Protein AF-A0AAW7EFS8-F1 (afdb_monomer)

Nearest PDB structures (foldseek):
  5eoy-assembly1_A  TM=4.378E-01  e=2.234E+00  Pseudomonas aeruginosa PAO1
  5eoy-assembly1_B  TM=4.739E-01  e=4.352E+00  Pseudomonas aeruginosa PAO1
  7vwy-assembly1_G  TM=1.990E-01  e=5.893E+00  Escherichia coli K-12

pLDDT: mean 80.31, std 11.79, range [40.0, 93.62]

Foldseek 3Di:
DDDDDDDDDPDPVVVVVLVVVCVVVVHDSVVSVVVVCVVCVVVVVVVVVVVVVVVVVVVVVVVVVVVVVVVVVVVVVVLVVVLVVVQVQLQVWDKDKDPAFLDKDFADPLVCLVVVVVCPVVVVVVSVVVVDDPPDPQKAKEFAWDADPPPDVRITTGIIIITNDQDGDQKGFQSLLKYWDAPVRCVVQNDVRSCVVLVRDPPVQFSDWYFNDDDRRTTIITTMGGNVSDDPCRVVPPSYHYHDRSSSVVPPD

Secondary structure (DSSP, 8-state):
-PPP-----S-HHHHHHHHHHHHHTT--HHHHHHHHHHHHHHHHHHHHHHHHHHHHHHHHHHHHHHHHHHHHHHHHHHHHHHHHHHHHHHTT-EEEE-SS-SEEEEPPPGGGHHHH-TTHHHHHHHHHHHHSPTT--S-EEEEEEEE-TT--TTEEEEEEEEEEE-EETTEEEEEEEEEEEEHHHHHHH-HHHHHHHTT----TTEEEEEEEEEETTEEEEEEEEEGGG--HHHHS--SEEEE--HHHHTT--

Radius of gyration: 38.35 Å; Cα contacts (8 Å, |Δi|>4): 282; chains: 1; bounding box: 88×34×104 Å

Mean predicted aligned error: 15.26 Å

Solvent-accessible surface area (backbone atoms only — not comparable to full-atom values): 14662 Å² total; per-residue (Å²): 134,91,81,89,80,86,87,83,77,97,48,70,66,60,54,56,50,47,48,54,52,15,65,77,67,78,46,52,61,70,55,52,52,50,51,52,48,64,64,45,49,62,54,52,52,49,52,52,50,50,54,52,50,51,52,52,51,50,54,50,52,53,50,50,52,55,51,51,54,51,50,52,53,53,49,52,53,50,51,52,52,49,52,54,48,53,50,60,53,48,70,73,45,46,75,49,68,53,92,61,60,78,45,76,52,70,56,70,59,74,94,48,35,86,80,57,50,76,62,45,62,58,51,52,51,56,52,48,62,76,68,55,72,84,87,70,82,70,48,31,37,36,37,35,43,35,76,43,90,82,75,50,84,54,27,32,31,32,31,42,32,40,34,67,43,51,66,56,92,67,33,30,44,34,71,90,53,47,42,68,45,43,47,70,56,40,75,74,54,35,64,70,52,43,37,57,75,55,64,53,76,81,52,88,57,56,74,48,79,41,78,72,44,83,48,89,74,23,31,32,31,31,34,32,26,49,48,92,68,53,51,71,62,67,77,59,56,61,61,66,40,78,32,68,54,61,90,66,52,81,75,79,118

Structure (mmCIF, N/CA/C/O backbone):
data_AF-A0AAW7EFS8-F1
#
_entry.id   AF-A0AAW7EFS8-F1
#
loop_
_atom_site.group_PDB
_atom_site.id
_atom_site.type_symbol
_atom_site.label_atom_id
_atom_site.label_alt_id
_atom_site.label_comp_id
_atom_site.label_asym_id
_atom_site.label_entity_id
_atom_site.label_seq_id
_atom_site.pdbx_PDB_ins_code
_atom_site.Cartn_x
_atom_site.Cartn_y
_atom_site.Cartn_z
_atom_site.occupancy
_atom_site.B_iso_or_equiv
_atom_site.auth_seq_id
_atom_site.auth_comp_id
_atom_site.auth_asym_id
_atom_site.auth_atom_id
_atom_site.pdbx_PDB_model_num
ATOM 1 N N . MET A 1 1 ? -60.346 13.339 48.972 1.00 48.66 1 MET A N 1
ATOM 2 C CA . MET A 1 1 ? -60.732 11.933 49.223 1.00 48.66 1 MET A CA 1
ATOM 3 C C . MET A 1 1 ? -59.843 11.395 50.338 1.00 48.66 1 MET A C 1
ATOM 5 O O . MET A 1 1 ? -58.630 11.472 50.197 1.00 48.66 1 MET A O 1
ATOM 9 N N . VAL A 1 2 ? -60.409 10.950 51.464 1.00 65.69 2 VAL A N 1
ATOM 10 C CA . VAL A 1 2 ? -59.624 10.403 52.588 1.00 65.69 2 VAL A CA 1
ATOM 11 C C . VAL A 1 2 ? -59.312 8.938 52.284 1.00 65.69 2 VAL A C 1
ATOM 13 O O . VAL A 1 2 ? -60.231 8.154 52.068 1.00 65.69 2 VAL A O 1
ATOM 16 N N . LYS A 1 3 ? -58.026 8.575 52.233 1.00 76.75 3 LYS A N 1
ATOM 17 C CA . LYS A 1 3 ? -57.583 7.182 52.090 1.00 76.75 3 LYS A CA 1
ATOM 18 C C . LYS A 1 3 ? -57.243 6.634 53.473 1.00 76.75 3 LYS A C 1
ATOM 20 O O . LYS A 1 3 ? -56.440 7.231 54.185 1.00 76.75 3 LYS A O 1
ATOM 25 N N . ARG A 1 4 ? -57.870 5.521 53.856 1.00 79.50 4 ARG A N 1
ATOM 26 C CA . ARG A 1 4 ? -57.563 4.816 55.105 1.00 79.50 4 ARG A CA 1
ATOM 27 C C . ARG A 1 4 ? -56.408 3.855 54.848 1.00 79.50 4 ARG A C 1
ATOM 29 O O . ARG A 1 4 ? -56.483 3.053 53.923 1.00 79.50 4 ARG A O 1
ATOM 36 N N . ILE A 1 5 ? -55.370 3.949 55.667 1.00 80.06 5 ILE A N 1
ATOM 37 C CA . ILE A 1 5 ? -54.239 3.020 55.680 1.00 80.06 5 ILE A CA 1
ATOM 38 C C . ILE A 1 5 ? -54.163 2.366 57.059 1.00 80.06 5 ILE A C 1
ATOM 40 O O . ILE A 1 5 ? -54.510 2.997 58.060 1.00 80.06 5 ILE A O 1
ATOM 44 N N . THR A 1 6 ? -53.735 1.109 57.107 1.00 81.56 6 THR A N 1
ATOM 45 C CA . THR A 1 6 ? -53.438 0.400 58.356 1.00 81.56 6 THR A CA 1
ATOM 46 C C . THR A 1 6 ? -51.927 0.405 58.533 1.00 81.56 6 THR A C 1
ATOM 48 O O . THR A 1 6 ? -51.210 -0.038 57.639 1.00 81.56 6 THR A O 1
ATOM 51 N N . PHE A 1 7 ? -51.448 0.940 59.653 1.00 81.75 7 PHE A N 1
ATOM 52 C CA . PHE A 1 7 ? -50.033 0.942 60.007 1.00 81.75 7 PHE A CA 1
ATOM 53 C C . PHE A 1 7 ? -49.801 -0.134 61.064 1.00 81.75 7 PHE A C 1
ATOM 55 O O . PHE A 1 7 ? -50.378 -0.054 62.147 1.00 81.75 7 PHE A O 1
ATOM 62 N N . ASN A 1 8 ? -48.972 -1.119 60.731 1.00 82.50 8 ASN A N 1
ATOM 63 C CA . ASN A 1 8 ? -48.523 -2.162 61.645 1.00 82.50 8 ASN A CA 1
ATOM 64 C C . ASN A 1 8 ? -47.016 -1.991 61.844 1.00 82.50 8 ASN A C 1
ATOM 66 O O . ASN A 1 8 ? -46.299 -1.695 60.889 1.00 82.50 8 ASN A O 1
ATOM 70 N N . THR A 1 9 ? -46.547 -2.165 63.072 1.00 80.81 9 THR A N 1
ATOM 71 C CA . THR A 1 9 ? -45.126 -2.150 63.412 1.00 80.81 9 THR A CA 1
ATOM 72 C C . THR A 1 9 ? -44.874 -3.233 64.445 1.00 80.81 9 THR A C 1
ATOM 74 O O . THR A 1 9 ? -45.707 -3.446 65.324 1.00 80.81 9 THR A O 1
ATOM 77 N N . ASP A 1 10 ? -43.737 -3.902 64.311 1.00 82.06 10 ASP A N 1
ATOM 78 C CA . ASP A 1 10 ? -43.325 -4.996 65.191 1.00 82.06 10 ASP A CA 1
ATOM 79 C C . ASP A 1 10 ? -42.378 -4.500 66.303 1.00 82.06 10 ASP A C 1
ATOM 81 O O . ASP A 1 10 ? -41.826 -5.295 67.058 1.00 82.06 10 ASP A O 1
ATOM 85 N N . ASP A 1 11 ? -42.167 -3.180 66.387 1.00 82.81 11 ASP A N 1
ATOM 86 C CA . ASP A 1 11 ? -41.246 -2.533 67.316 1.00 82.81 11 ASP A CA 1
ATOM 87 C C . ASP A 1 11 ? -41.989 -1.605 68.288 1.00 82.81 11 ASP A C 1
ATOM 89 O O . ASP A 1 11 ? -42.447 -0.510 67.934 1.00 82.81 11 ASP A O 1
ATOM 93 N N . ASP A 1 12 ? -42.050 -2.024 69.552 1.00 83.44 12 ASP A N 1
ATOM 94 C CA . ASP A 1 12 ? -42.649 -1.244 70.637 1.00 83.44 12 ASP A CA 1
ATOM 95 C C . ASP A 1 12 ? -41.952 0.117 70.823 1.00 83.44 12 ASP A C 1
ATOM 97 O O . ASP A 1 12 ? -42.585 1.095 71.234 1.00 83.44 12 ASP A O 1
ATOM 101 N N . LEU A 1 13 ? -40.658 0.239 70.488 1.00 85.62 13 LEU A N 1
ATOM 102 C CA . LEU A 1 13 ? -39.921 1.505 70.593 1.00 85.62 13 LEU A CA 1
ATOM 103 C C . LEU A 1 13 ? -40.430 2.550 69.595 1.00 85.62 13 LEU A C 1
ATOM 105 O O . LEU A 1 13 ? -40.484 3.742 69.926 1.00 85.62 13 LEU A O 1
ATOM 109 N N . THR A 1 14 ? -40.840 2.117 68.404 1.00 82.69 14 THR A N 1
ATOM 110 C CA . THR A 1 14 ? -41.412 2.979 67.365 1.00 82.69 14 THR A CA 1
ATOM 111 C C . THR A 1 14 ? -42.743 3.577 67.827 1.00 82.69 14 THR A C 1
ATOM 113 O O . THR A 1 14 ? -42.923 4.796 67.756 1.00 82.69 14 THR A O 1
ATOM 116 N N . ILE A 1 15 ? -43.644 2.764 68.392 1.00 86.44 15 ILE A N 1
ATOM 117 C CA . ILE A 1 15 ? -44.917 3.253 68.953 1.00 86.44 15 ILE A CA 1
ATOM 118 C C . ILE A 1 15 ? -44.676 4.199 70.130 1.00 86.44 15 ILE A C 1
ATOM 120 O O . ILE A 1 15 ? -45.198 5.314 70.133 1.00 86.44 15 ILE A O 1
ATOM 124 N N . ASN A 1 16 ? -43.806 3.822 71.070 1.00 88.44 16 ASN A N 1
ATOM 125 C CA . ASN A 1 16 ? -43.471 4.653 72.230 1.00 88.44 16 ASN A CA 1
ATOM 126 C C . ASN A 1 16 ? -42.859 6.011 71.846 1.00 88.44 16 ASN A C 1
ATOM 128 O O . ASN A 1 16 ? -42.951 6.987 72.593 1.00 88.44 16 ASN A O 1
ATOM 132 N N . SER A 1 17 ? -42.181 6.092 70.703 1.00 87.50 17 SER A N 1
ATOM 133 C CA . SER A 1 17 ? -41.601 7.344 70.206 1.00 87.50 17 SER A CA 1
ATOM 134 C C . SER A 1 17 ? -42.654 8.233 69.542 1.00 87.50 17 SER A C 1
ATOM 136 O O . SER A 1 17 ? -42.661 9.443 69.776 1.00 87.50 17 SER A O 1
ATOM 138 N N . ILE A 1 18 ? -43.587 7.642 68.786 1.00 88.69 18 ILE A N 1
ATOM 139 C CA . ILE A 1 18 ? -44.747 8.353 68.225 1.00 88.69 18 ILE A CA 1
ATOM 140 C C . ILE A 1 18 ? -45.620 8.913 69.350 1.00 88.69 18 ILE A C 1
ATOM 142 O O . ILE A 1 18 ? -46.059 10.056 69.257 1.00 88.69 18 ILE A O 1
ATOM 146 N N . ASP A 1 19 ? -45.826 8.144 70.419 1.00 89.06 19 ASP A N 1
ATOM 147 C CA . ASP A 1 19 ? -46.629 8.547 71.577 1.00 89.06 19 ASP A CA 1
ATOM 148 C C . ASP A 1 19 ? -46.039 9.733 72.311 1.00 89.06 19 ASP A C 1
ATOM 150 O O . ASP A 1 19 ? -46.709 10.750 72.479 1.00 89.06 19 ASP A O 1
ATOM 154 N N . ARG A 1 20 ? -44.752 9.651 72.656 1.00 90.81 20 ARG A N 1
ATOM 155 C CA . ARG A 1 20 ? -44.044 10.761 73.300 1.00 90.81 20 ARG A CA 1
ATOM 156 C C . ARG A 1 20 ? -44.100 12.033 72.458 1.00 90.81 20 ARG A C 1
ATOM 158 O O . ARG A 1 20 ? -44.297 13.121 73.000 1.00 90.81 20 ARG A O 1
ATOM 165 N N . TYR A 1 21 ? -43.956 11.911 71.138 1.00 89.62 21 TYR A N 1
ATOM 166 C CA . TYR A 1 21 ? -44.059 13.052 70.230 1.00 89.62 21 TYR A CA 1
ATOM 167 C C . TYR A 1 21 ? -45.491 13.601 70.146 1.00 89.62 21 TYR A C 1
ATOM 169 O O . TYR A 1 21 ? -45.686 14.816 70.171 1.00 89.62 21 TYR A O 1
ATOM 177 N N . ALA A 1 22 ? -46.490 12.720 70.075 1.00 90.88 22 ALA A N 1
ATOM 178 C CA . ALA A 1 22 ? -47.905 13.070 70.031 1.00 90.88 22 ALA A CA 1
ATOM 179 C C . ALA A 1 22 ? -48.342 13.820 71.299 1.00 90.88 22 ALA A C 1
ATOM 181 O O . ALA A 1 22 ? -48.937 14.893 71.196 1.00 90.88 22 ALA A O 1
ATOM 182 N N . GLU A 1 23 ? -47.976 13.308 72.476 1.00 92.00 23 GLU A N 1
ATOM 183 C CA . GLU A 1 23 ? -48.253 13.927 73.777 1.00 92.00 23 GLU A CA 1
ATOM 184 C C . GLU A 1 23 ? -47.581 15.295 73.908 1.00 92.00 23 GLU A C 1
ATOM 186 O O . GLU A 1 23 ? -48.243 16.282 74.227 1.00 92.00 23 GLU A O 1
ATOM 191 N N . SER A 1 24 ? -46.288 15.382 73.576 1.00 90.38 24 SER A N 1
ATOM 192 C CA . SER A 1 24 ? -45.508 16.624 73.698 1.00 90.38 24 SER A CA 1
ATOM 193 C C . SER A 1 24 ? -46.010 17.752 72.788 1.00 90.38 24 SER A C 1
ATOM 195 O O . SER A 1 24 ? -45.796 18.922 73.091 1.00 90.38 24 SER A O 1
ATOM 197 N N . ASN A 1 25 ? -46.677 17.417 71.678 1.00 88.62 25 ASN A N 1
ATOM 198 C CA . ASN A 1 25 ? -47.172 18.383 70.691 1.00 88.62 25 ASN A CA 1
ATOM 199 C C . ASN A 1 25 ? -48.709 18.504 70.665 1.00 88.62 25 ASN A C 1
ATOM 201 O O . ASN A 1 25 ? -49.253 19.179 69.789 1.00 88.62 25 ASN A O 1
ATOM 205 N N . GLY A 1 26 ? -49.427 17.845 71.586 1.00 90.62 26 GLY A N 1
ATOM 206 C CA . GLY A 1 26 ? -50.895 17.872 71.645 1.00 90.62 26 GLY A CA 1
ATOM 207 C C . GLY A 1 26 ? -51.580 17.325 70.384 1.00 90.62 26 GLY A C 1
ATOM 208 O O . GLY A 1 26 ? -52.633 17.819 69.976 1.00 90.62 26 GLY A O 1
ATOM 209 N N . MET A 1 27 ? -50.973 16.337 69.723 1.00 91.06 27 MET A N 1
ATOM 210 C CA . MET A 1 27 ? -51.467 15.747 68.476 1.00 91.06 27 MET A CA 1
ATOM 211 C C . MET A 1 27 ? -51.941 14.306 68.681 1.00 91.06 27 MET A C 1
ATOM 213 O O . MET A 1 27 ? -51.534 13.627 69.614 1.00 91.06 27 MET A O 1
ATOM 217 N N . SER A 1 28 ? -52.785 13.797 67.779 1.00 89.94 28 SER A N 1
ATOM 218 C CA . SER A 1 28 ? -53.101 12.364 67.744 1.00 89.94 28 SER A CA 1
ATOM 219 C C . SER A 1 28 ? -52.018 11.585 66.993 1.00 89.94 28 SER A C 1
ATOM 221 O O . SER A 1 28 ? -51.434 12.101 66.036 1.00 89.94 28 SER A O 1
ATOM 223 N N . ARG A 1 29 ? -51.807 10.308 67.347 1.00 87.38 29 ARG A N 1
ATOM 224 C CA . ARG A 1 29 ? -50.885 9.393 66.636 1.00 87.38 29 ARG A CA 1
ATOM 225 C C . ARG A 1 29 ? -51.083 9.435 65.118 1.00 87.38 29 ARG A C 1
ATOM 227 O O . ARG A 1 29 ? -50.129 9.554 64.358 1.00 87.38 29 ARG A O 1
ATOM 234 N N . SER A 1 30 ? -52.339 9.398 64.665 1.00 86.62 30 SER A N 1
ATOM 235 C CA . SER A 1 30 ? -52.677 9.439 63.238 1.00 86.62 30 SER A CA 1
ATOM 236 C C . SER A 1 30 ? -52.258 10.745 62.563 1.00 86.62 30 SER A C 1
ATOM 238 O O . SER A 1 30 ? -51.869 10.714 61.398 1.00 86.62 30 SER A O 1
ATOM 240 N N . LYS A 1 31 ? -52.315 11.882 63.270 1.00 85.88 31 LYS A N 1
ATOM 241 C CA . LYS A 1 31 ? -51.866 13.173 62.737 1.00 85.88 31 LYS A CA 1
ATOM 242 C C . LYS A 1 31 ? -50.342 13.213 62.612 1.00 85.88 31 LYS A C 1
ATOM 244 O O . LYS A 1 31 ? -49.852 13.601 61.558 1.00 85.88 31 LYS A O 1
ATOM 249 N N . VAL A 1 32 ? -49.626 12.715 63.622 1.00 88.56 32 VAL A N 1
ATOM 250 C CA . VAL A 1 32 ? -48.158 12.586 63.606 1.00 88.56 32 VAL A CA 1
ATOM 251 C C . VAL A 1 32 ? -47.697 11.700 62.445 1.00 88.56 32 VAL A C 1
ATOM 253 O O . VAL A 1 32 ? -46.865 12.113 61.644 1.00 88.56 32 VAL A O 1
ATOM 256 N N . ILE A 1 33 ? -48.297 10.516 62.284 1.00 87.75 33 ILE A N 1
ATOM 257 C CA . ILE A 1 33 ? -47.981 9.598 61.177 1.00 87.75 33 ILE A CA 1
ATOM 258 C C . ILE A 1 33 ? -48.282 10.253 59.821 1.00 87.75 33 ILE A C 1
ATOM 260 O O . ILE A 1 33 ? -47.481 10.150 58.895 1.00 87.75 33 ILE A O 1
ATOM 264 N N . CYS A 1 34 ? -49.407 10.965 59.689 1.00 86.00 34 CYS A N 1
ATOM 265 C CA . CYS A 1 34 ? -49.724 11.692 58.458 1.00 86.00 34 CYS A CA 1
ATOM 266 C C . CYS A 1 34 ? -48.690 12.778 58.125 1.00 86.00 34 CYS A C 1
ATOM 268 O O . CYS A 1 34 ? -48.355 12.947 56.955 1.00 86.00 34 CYS A O 1
ATOM 270 N N . GLU A 1 35 ? -48.209 13.531 59.115 1.00 84.88 35 GLU A N 1
ATOM 271 C CA . GLU A 1 35 ? -47.202 14.579 58.908 1.00 84.88 35 GLU A CA 1
ATOM 272 C C . GLU A 1 35 ? -45.836 13.992 58.539 1.00 84.88 35 GLU A C 1
ATOM 274 O O . GLU A 1 35 ? -45.210 14.469 57.592 1.00 84.88 35 GLU A O 1
ATOM 279 N N . LEU A 1 36 ? -45.428 12.898 59.188 1.00 85.69 36 LEU A N 1
ATOM 280 C CA . LEU A 1 36 ? -44.211 12.162 58.840 1.00 85.69 36 LEU A CA 1
ATOM 281 C C . LEU A 1 36 ? -44.277 11.582 57.423 1.00 85.69 36 LEU A C 1
ATOM 283 O O . LEU A 1 36 ? -43.328 11.712 56.655 1.00 85.69 36 LEU A O 1
ATOM 287 N N . LEU A 1 37 ? -45.401 10.982 57.028 1.00 86.38 37 LEU A N 1
ATOM 288 C CA . LEU A 1 37 ? -45.580 10.477 55.662 1.00 86.38 37 LEU A CA 1
ATOM 289 C C . LEU A 1 37 ? -45.590 11.611 54.630 1.00 86.38 37 LEU A C 1
ATOM 291 O O . LEU A 1 37 ? -45.048 11.453 53.540 1.00 86.38 37 LEU A O 1
ATOM 295 N N . ARG A 1 38 ? -46.161 12.774 54.968 1.00 84.69 38 ARG A N 1
ATOM 296 C CA . ARG A 1 38 ? -46.147 13.955 54.090 1.00 84.69 38 ARG A CA 1
ATOM 297 C C . ARG A 1 38 ? -44.749 14.519 53.870 1.00 84.69 38 ARG A C 1
ATOM 299 O O . ARG A 1 38 ? -44.491 15.010 52.776 1.00 84.69 38 ARG A O 1
ATOM 306 N N . SER A 1 39 ? -43.874 14.470 54.871 1.00 83.00 39 SER A N 1
ATOM 307 C CA . SER A 1 39 ? -42.493 14.940 54.724 1.00 83.00 39 SER A CA 1
ATOM 308 C C . SER A 1 39 ? -41.591 13.909 54.042 1.00 83.00 39 SER A C 1
ATOM 310 O O . SER A 1 39 ? -40.703 14.285 53.283 1.00 83.00 39 SER A O 1
ATOM 312 N N . THR A 1 40 ? -41.834 12.615 54.263 1.00 85.00 40 THR A N 1
ATOM 313 C CA . THR A 1 40 ? -40.975 11.531 53.756 1.00 85.00 40 THR A CA 1
ATOM 314 C C . THR A 1 40 ? -41.339 11.051 52.352 1.00 85.00 40 THR A C 1
ATOM 316 O O . THR A 1 40 ? -40.437 10.707 51.590 1.00 85.00 40 THR A O 1
ATOM 319 N N . ALA A 1 41 ? -42.618 11.065 51.959 1.00 86.56 41 ALA A N 1
ATOM 320 C CA . ALA A 1 41 ? -43.039 10.587 50.637 1.00 86.56 41 ALA A CA 1
ATOM 321 C C . ALA A 1 41 ? -42.371 11.339 49.463 1.00 86.56 41 ALA A C 1
ATOM 323 O O . ALA A 1 41 ? -41.843 10.668 48.579 1.00 86.56 41 ALA A O 1
ATOM 324 N N . PRO A 1 42 ? -42.265 12.687 49.461 1.00 88.06 42 PRO A N 1
ATOM 325 C CA . PRO A 1 42 ? -41.560 13.400 48.391 1.00 88.06 42 PRO A CA 1
ATOM 326 C C . PRO A 1 42 ? -40.066 13.048 48.302 1.00 88.06 42 PRO A C 1
ATOM 328 O O . PRO A 1 42 ? -39.491 13.048 47.216 1.00 88.06 42 PRO A O 1
ATOM 331 N N . ILE A 1 43 ? -39.431 12.732 49.438 1.00 86.94 43 ILE A N 1
ATOM 332 C CA . ILE A 1 43 ? -38.019 12.325 49.494 1.00 86.94 43 ILE A CA 1
ATOM 333 C C . ILE A 1 43 ? -37.854 10.930 48.878 1.00 86.94 43 ILE A C 1
ATOM 335 O O . ILE A 1 43 ? -36.937 10.708 48.088 1.00 86.94 43 ILE A O 1
ATOM 339 N N . LEU A 1 44 ? -38.762 10.003 49.188 1.00 85.25 44 LEU A N 1
ATOM 340 C CA . LEU A 1 44 ? -38.796 8.662 48.595 1.00 85.25 44 LEU A CA 1
ATOM 341 C C . LEU A 1 44 ? -39.042 8.708 47.080 1.00 85.25 44 LEU A C 1
ATOM 343 O O . LEU A 1 44 ? -38.361 8.002 46.331 1.00 85.25 44 LEU A O 1
ATOM 347 N N . ASP A 1 45 ? -39.950 9.569 46.616 1.00 86.88 45 ASP A N 1
ATOM 348 C CA . ASP A 1 45 ? -40.198 9.782 45.186 1.00 86.88 45 ASP A CA 1
ATOM 349 C C . ASP A 1 45 ? -38.950 10.331 44.481 1.00 86.88 45 ASP A C 1
ATOM 351 O O . ASP A 1 45 ? -38.577 9.848 43.409 1.00 86.88 45 ASP A O 1
ATOM 355 N N . PHE A 1 46 ? -38.251 11.284 45.106 1.00 86.12 46 PHE A N 1
ATOM 356 C CA . PHE A 1 46 ? -36.997 11.817 44.579 1.00 86.12 46 PHE A CA 1
ATOM 357 C C . PHE A 1 46 ? -35.905 10.743 44.479 1.00 86.12 46 PHE A C 1
ATOM 359 O O . PHE A 1 46 ? -35.267 10.623 43.435 1.00 86.12 46 PHE A O 1
ATOM 366 N N . VAL A 1 47 ? -35.712 9.923 45.517 1.00 85.12 47 VAL A N 1
ATOM 367 C CA . VAL A 1 47 ? -34.732 8.819 45.500 1.00 85.12 47 VAL A CA 1
ATOM 368 C C . VAL A 1 47 ? -35.069 7.798 44.413 1.00 85.12 47 VAL A C 1
ATOM 370 O O . VAL A 1 47 ? -34.189 7.361 43.671 1.00 85.12 47 VAL A O 1
ATOM 373 N N . THR A 1 48 ? -36.348 7.454 44.271 1.00 87.81 48 THR A N 1
ATOM 374 C CA . THR A 1 48 ? -36.818 6.524 43.236 1.00 87.81 48 THR A CA 1
ATOM 375 C C . THR A 1 48 ? -36.559 7.081 41.837 1.00 87.81 48 THR A C 1
ATOM 377 O O . THR A 1 48 ? -36.079 6.364 40.957 1.00 87.81 48 THR A O 1
ATOM 380 N N . TYR A 1 49 ? -36.821 8.374 41.637 1.00 89.31 49 TYR A N 1
ATOM 381 C CA . TYR A 1 49 ? -36.523 9.066 40.388 1.00 89.31 49 TYR A CA 1
ATOM 382 C C . TYR A 1 49 ? -35.018 9.074 40.086 1.00 89.31 49 TYR A C 1
ATOM 384 O O . TYR A 1 49 ? -34.628 8.709 38.980 1.00 89.31 49 TYR A O 1
ATOM 392 N N . GLN A 1 50 ? -34.168 9.411 41.063 1.00 85.44 50 GLN A N 1
ATOM 393 C CA . GLN A 1 50 ? -32.711 9.400 40.887 1.00 85.44 50 GLN A CA 1
ATOM 394 C C . GLN A 1 50 ? -32.193 8.009 40.510 1.00 85.44 50 GLN A C 1
ATOM 396 O O . GLN A 1 50 ? -31.449 7.885 39.543 1.00 85.44 50 GLN A O 1
ATOM 401 N N . ASN A 1 51 ? -32.654 6.953 41.185 1.00 86.44 51 ASN A N 1
ATOM 402 C CA . ASN A 1 51 ? -32.267 5.580 40.847 1.00 86.44 51 ASN A CA 1
ATOM 403 C C . ASN A 1 51 ? -32.661 5.193 39.417 1.00 86.44 51 ASN A C 1
ATOM 405 O O . ASN A 1 51 ? -31.875 4.561 38.712 1.00 86.44 51 ASN A O 1
ATOM 409 N N . ARG A 1 52 ? -33.850 5.604 38.961 1.00 90.50 52 ARG A N 1
ATOM 410 C CA . ARG A 1 52 ? -34.290 5.367 37.581 1.00 90.50 52 ARG A CA 1
ATOM 411 C C . ARG A 1 52 ? -33.397 6.086 36.567 1.00 90.50 52 ARG A C 1
ATOM 413 O O . ARG A 1 52 ? -33.040 5.489 35.556 1.00 90.50 52 ARG A O 1
ATOM 420 N N . ILE A 1 53 ? -33.033 7.342 36.833 1.00 85.38 53 ILE A N 1
ATOM 421 C CA . ILE A 1 53 ? -32.123 8.101 35.965 1.00 85.38 53 ILE A CA 1
ATOM 422 C C . ILE A 1 53 ? -30.744 7.439 35.920 1.00 85.38 53 ILE A C 1
ATOM 424 O O . ILE A 1 53 ? -30.202 7.269 34.832 1.00 85.38 53 ILE A O 1
ATOM 428 N N . THR A 1 54 ? -30.204 7.001 37.059 1.00 85.69 54 THR A N 1
ATOM 429 C CA . THR A 1 54 ? -28.920 6.284 37.112 1.00 85.69 54 THR A CA 1
ATOM 430 C C . THR A 1 54 ? -28.944 5.025 36.248 1.00 85.69 54 THR A C 1
ATOM 432 O O . THR A 1 54 ? -28.061 4.850 35.414 1.00 85.69 54 THR A O 1
ATOM 435 N N . GLN A 1 55 ? -29.988 4.198 36.363 1.00 82.62 55 GLN A N 1
ATOM 436 C CA . GLN A 1 55 ? -30.141 2.994 35.536 1.00 82.62 55 GLN A CA 1
ATOM 437 C C . GLN A 1 55 ? -30.249 3.315 34.039 1.00 82.62 55 GLN A C 1
ATOM 439 O O . GLN A 1 55 ? -29.685 2.609 33.203 1.00 82.62 55 GLN A O 1
ATOM 444 N N . GLU A 1 56 ? -30.959 4.386 33.679 1.00 84.62 56 GLU A N 1
ATOM 445 C CA . GLU A 1 56 ? -31.083 4.811 32.283 1.00 84.62 56 GLU A CA 1
ATOM 446 C C . GLU A 1 56 ? -29.742 5.309 31.720 1.00 84.62 56 GLU A C 1
ATOM 448 O O . GLU A 1 56 ? -29.380 4.972 30.591 1.00 84.62 56 GLU A O 1
ATOM 453 N N . VAL A 1 57 ? -28.981 6.070 32.510 1.00 81.25 57 VAL A N 1
ATOM 454 C CA . VAL A 1 57 ? -27.642 6.547 32.140 1.00 81.25 57 VAL A CA 1
ATOM 455 C C . VAL A 1 57 ? -26.667 5.380 31.990 1.00 81.25 57 VAL A C 1
ATOM 457 O O . VAL A 1 57 ? -25.969 5.315 30.979 1.00 81.25 57 VAL A O 1
ATOM 460 N N . GLU A 1 58 ? -26.652 4.431 32.928 1.00 77.00 58 GLU A N 1
ATOM 461 C CA . GLU A 1 58 ? -25.839 3.212 32.832 1.00 77.00 58 GLU A CA 1
ATOM 462 C C . GLU A 1 58 ? -26.179 2.420 31.568 1.00 77.00 58 GLU A C 1
ATOM 464 O O . GLU A 1 58 ? -25.291 2.104 30.776 1.00 77.00 58 GLU A O 1
ATOM 469 N N . SER A 1 59 ? -27.466 2.165 31.315 1.00 75.31 59 SER A N 1
ATOM 470 C CA . SER A 1 59 ? -27.903 1.446 30.116 1.00 75.31 59 SER A CA 1
ATOM 471 C C . SER A 1 59 ? -27.471 2.151 28.828 1.00 75.31 59 SER A C 1
ATOM 473 O O . SER A 1 59 ? -27.062 1.480 27.876 1.00 75.31 59 SER A O 1
ATOM 475 N N . ARG A 1 60 ? -27.549 3.488 28.775 1.00 73.31 60 ARG A N 1
ATOM 476 C CA . ARG A 1 60 ? -27.088 4.265 27.616 1.00 73.31 60 ARG A CA 1
ATOM 477 C C . ARG A 1 60 ? -25.574 4.175 27.452 1.00 73.31 60 ARG A C 1
ATOM 479 O O . ARG A 1 60 ? -25.125 3.888 26.345 1.00 73.31 60 ARG A O 1
ATOM 486 N N . LEU A 1 61 ? -24.801 4.337 28.526 1.00 66.44 61 LEU A N 1
ATOM 487 C CA . LEU A 1 61 ? -23.341 4.214 28.489 1.00 66.44 61 LEU A CA 1
ATOM 488 C C . LEU A 1 61 ? -22.915 2.834 27.981 1.00 66.44 61 LEU A C 1
ATOM 490 O O . LEU A 1 61 ? -22.155 2.754 27.018 1.00 66.44 61 LEU A O 1
ATOM 494 N N . PHE A 1 62 ? -23.465 1.753 28.540 1.00 65.94 62 PHE A N 1
ATOM 495 C CA . PHE A 1 62 ? -23.153 0.401 28.073 1.00 65.94 62 PHE A CA 1
ATOM 496 C C . PHE A 1 62 ? -23.531 0.205 26.602 1.00 65.94 62 PHE A C 1
ATOM 498 O O . PHE A 1 62 ? -22.736 -0.344 25.843 1.00 65.94 62 PHE A O 1
ATOM 505 N N . SER A 1 63 ? -24.693 0.698 26.162 1.00 64.19 63 SER A N 1
ATOM 506 C CA . SER A 1 63 ? -25.089 0.594 24.752 1.00 64.19 63 SER A CA 1
ATOM 507 C C . SER A 1 63 ? -24.127 1.318 23.801 1.00 64.19 63 SER A C 1
ATOM 509 O O . SER A 1 63 ? -23.813 0.781 22.740 1.00 64.19 63 SER A O 1
ATOM 511 N N . MET A 1 64 ? -23.600 2.484 24.194 1.00 58.41 64 MET A N 1
ATOM 512 C CA . MET A 1 64 ? -22.616 3.227 23.401 1.00 58.41 64 MET A CA 1
ATOM 513 C C . MET A 1 64 ? -21.299 2.454 23.292 1.00 58.41 64 MET A C 1
ATOM 515 O O . MET A 1 64 ? -20.817 2.251 22.180 1.00 58.41 64 MET A O 1
ATOM 519 N N . PHE A 1 65 ? -20.783 1.920 24.404 1.00 53.88 65 PHE A N 1
ATOM 520 C CA . PHE A 1 65 ? -19.573 1.090 24.392 1.00 53.88 65 PHE A CA 1
ATOM 521 C C . PHE A 1 65 ? -19.739 -0.174 23.540 1.00 53.88 65 PHE A C 1
ATOM 523 O O . PHE A 1 65 ? -18.864 -0.495 22.740 1.00 53.88 65 PHE A O 1
ATOM 530 N N . TYR A 1 66 ? -20.868 -0.878 23.648 1.00 56.72 66 TYR A N 1
ATOM 531 C CA . TYR A 1 66 ? -21.122 -2.068 22.830 1.00 56.72 66 TYR A CA 1
ATOM 532 C C . TYR A 1 66 ? -21.219 -1.748 21.334 1.00 56.72 66 TYR A C 1
ATOM 534 O O . TYR A 1 66 ? -20.734 -2.528 20.511 1.00 56.72 66 TYR A O 1
ATOM 542 N N . HIS A 1 67 ? -21.836 -0.622 20.967 1.00 56.38 67 HIS A N 1
ATOM 543 C CA . HIS A 1 67 ? -21.918 -0.196 19.573 1.00 56.38 67 HIS A CA 1
ATOM 544 C C . HIS A 1 67 ? -20.561 0.232 19.013 1.00 56.38 67 HIS A C 1
ATOM 546 O O . HIS A 1 67 ? -20.235 -0.174 17.899 1.00 56.38 67 HIS A O 1
ATOM 552 N N . GLU A 1 68 ? -19.764 0.990 19.769 1.00 52.41 68 GLU A N 1
ATOM 553 C CA . GLU A 1 68 ? -18.422 1.406 19.354 1.00 52.41 68 GLU A CA 1
ATOM 554 C C . GLU A 1 68 ? -17.487 0.207 19.201 1.00 52.41 68 GLU A C 1
ATOM 556 O O . GLU A 1 68 ? -16.892 0.042 18.138 1.00 52.41 68 GLU A O 1
ATOM 561 N N . VAL A 1 69 ? -17.420 -0.686 20.195 1.00 56.19 69 VAL A N 1
ATOM 562 C CA . VAL A 1 69 ? -16.562 -1.882 20.143 1.00 56.19 69 VAL A CA 1
ATOM 563 C C . VAL A 1 69 ? -16.928 -2.766 18.951 1.00 56.19 69 VAL A C 1
ATOM 565 O O . VAL A 1 69 ? -16.048 -3.116 18.166 1.00 56.19 69 VAL A O 1
ATOM 568 N N . ARG A 1 70 ? -18.222 -3.037 18.719 1.00 54.41 70 ARG A N 1
ATOM 569 C CA . ARG A 1 70 ? -18.637 -3.779 17.518 1.00 54.41 70 ARG A CA 1
ATOM 570 C C . ARG A 1 70 ? -18.285 -3.044 16.230 1.00 54.41 70 ARG A C 1
ATOM 572 O O . ARG A 1 70 ? -17.920 -3.698 15.258 1.00 54.41 70 ARG A O 1
ATOM 579 N N . HIS A 1 71 ? -18.419 -1.719 16.177 1.00 53.53 71 HIS A N 1
ATOM 580 C CA . HIS A 1 71 ? -18.049 -0.951 14.988 1.00 53.53 71 HIS A CA 1
ATOM 581 C C . HIS A 1 71 ? -16.554 -1.072 14.682 1.00 53.53 71 HIS A C 1
ATOM 583 O O . HIS A 1 71 ? -16.210 -1.338 13.529 1.00 53.53 71 HIS A O 1
ATOM 589 N N . PHE A 1 72 ? -15.694 -0.951 15.696 1.00 49.25 72 PHE A N 1
ATOM 590 C CA . PHE A 1 72 ? -14.248 -1.126 15.560 1.00 49.25 72 PHE A CA 1
ATOM 591 C C . PHE A 1 72 ? -13.881 -2.545 15.116 1.00 49.25 72 PHE A C 1
ATOM 593 O O . PHE A 1 72 ? -13.167 -2.704 14.130 1.00 49.25 72 PHE A O 1
ATOM 600 N N . GLU A 1 73 ? -14.426 -3.576 15.764 1.00 49.47 73 GLU A N 1
ATOM 601 C CA . GLU A 1 73 ? -14.173 -4.978 15.401 1.00 49.47 73 GLU A CA 1
ATOM 602 C C . GLU A 1 73 ? -14.646 -5.292 13.973 1.00 49.47 73 GLU A C 1
ATOM 604 O O . GLU A 1 73 ? -13.943 -5.941 13.198 1.00 49.47 73 GLU A O 1
ATOM 609 N N . THR A 1 74 ? -15.822 -4.791 13.580 1.00 53.00 74 THR A N 1
ATOM 610 C CA . THR A 1 74 ? -16.378 -5.030 12.238 1.00 53.00 74 THR A CA 1
ATOM 611 C C . THR A 1 74 ? -15.582 -4.298 11.155 1.00 53.00 74 THR A C 1
ATOM 613 O O . THR A 1 74 ? -15.415 -4.832 10.058 1.00 53.00 74 THR A O 1
ATOM 616 N N . GLN A 1 75 ? -15.090 -3.087 11.438 1.00 54.69 75 GLN A N 1
ATOM 617 C CA . GLN A 1 75 ? -14.199 -2.356 10.531 1.00 54.69 75 GLN A CA 1
ATOM 618 C C . GLN A 1 75 ? -12.855 -3.072 10.393 1.00 54.69 75 GLN A C 1
ATOM 620 O O . GLN A 1 75 ? -12.451 -3.372 9.276 1.00 54.69 75 GLN A O 1
ATOM 625 N N . GLN A 1 76 ? -12.237 -3.472 11.504 1.00 54.19 76 GLN A N 1
ATOM 626 C CA . GLN A 1 76 ? -10.962 -4.186 11.497 1.00 54.19 76 GLN A CA 1
ATOM 627 C C . GLN A 1 76 ? -11.046 -5.526 10.745 1.00 54.19 76 GLN A C 1
ATOM 629 O O . GLN A 1 76 ? -10.151 -5.856 9.969 1.00 54.19 76 GLN A O 1
ATOM 634 N N . HIS A 1 77 ? -12.142 -6.278 10.902 1.00 55.75 77 HIS A N 1
ATOM 635 C CA . HIS A 1 77 ? -12.375 -7.508 10.139 1.00 55.75 77 HIS A CA 1
ATOM 636 C C . HIS A 1 77 ? -12.617 -7.262 8.641 1.00 55.75 77 HIS A C 1
ATOM 638 O O . HIS A 1 77 ? -12.146 -8.044 7.811 1.00 55.75 77 HIS A O 1
ATOM 644 N N . LYS A 1 78 ? -13.333 -6.190 8.271 1.00 58.44 78 LYS A N 1
ATOM 645 C CA . LYS A 1 78 ? -13.520 -5.809 6.860 1.00 58.44 78 LYS A CA 1
ATOM 646 C C . LYS A 1 78 ? -12.206 -5.383 6.211 1.00 58.44 78 LYS A C 1
ATOM 648 O O . LYS A 1 78 ? -11.925 -5.813 5.090 1.00 58.44 78 LYS A O 1
ATOM 653 N N . ASP A 1 79 ? -11.395 -4.612 6.919 1.00 59.69 79 ASP A N 1
ATOM 654 C CA . ASP A 1 79 ? -10.098 -4.150 6.436 1.00 59.69 79 ASP A CA 1
ATOM 655 C C . ASP A 1 79 ? -9.139 -5.336 6.259 1.00 59.69 79 ASP A C 1
ATOM 657 O O . ASP A 1 79 ? -8.576 -5.507 5.180 1.00 59.69 79 ASP A O 1
ATOM 661 N N . ASP A 1 80 ? -9.063 -6.252 7.231 1.00 64.75 80 ASP A N 1
ATOM 662 C CA . ASP A 1 80 ? -8.252 -7.477 7.136 1.00 64.75 80 ASP A CA 1
ATOM 663 C C . ASP A 1 80 ? -8.688 -8.385 5.967 1.00 64.75 80 ASP A C 1
ATOM 665 O O . ASP A 1 80 ? -7.852 -8.917 5.233 1.00 64.75 80 ASP A O 1
ATOM 669 N N . SER A 1 81 ? -9.998 -8.510 5.715 1.00 73.75 81 SER A N 1
ATOM 670 C CA . SER A 1 81 ? -10.502 -9.257 4.552 1.00 73.75 81 SER A CA 1
ATOM 671 C C . SER A 1 81 ? -10.134 -8.599 3.217 1.00 73.75 81 SER A C 1
ATOM 673 O O . SER A 1 81 ? -9.768 -9.294 2.268 1.00 73.75 81 SER A O 1
ATOM 675 N N . THR A 1 82 ? -10.156 -7.264 3.158 1.00 75.81 82 THR A N 1
ATOM 676 C CA . THR A 1 82 ? -9.797 -6.496 1.960 1.00 75.81 82 THR A CA 1
ATOM 677 C C . THR A 1 82 ? -8.299 -6.585 1.689 1.00 75.81 82 THR A C 1
ATOM 679 O O . THR A 1 82 ? -7.901 -6.819 0.551 1.00 75.81 82 THR A O 1
ATOM 682 N N . PHE A 1 83 ? -7.452 -6.477 2.716 1.00 78.00 83 PHE A N 1
ATOM 683 C CA . PHE A 1 83 ? -6.003 -6.624 2.565 1.00 78.00 83 PHE A CA 1
ATOM 684 C C . PHE A 1 83 ? -5.607 -8.033 2.127 1.00 78.00 83 PHE A C 1
ATOM 686 O O . PHE A 1 83 ? -4.802 -8.179 1.208 1.00 78.00 83 PHE A O 1
ATOM 693 N N . LYS A 1 84 ? -6.209 -9.073 2.718 1.00 83.19 84 LYS A N 1
ATOM 694 C CA . LYS A 1 84 ? -5.993 -10.466 2.293 1.00 83.19 84 LYS A CA 1
ATOM 695 C C . LYS A 1 84 ? -6.419 -10.693 0.848 1.00 83.19 84 LYS A C 1
ATOM 697 O O . LYS A 1 84 ? -5.718 -11.376 0.106 1.00 83.19 84 LYS A O 1
ATOM 702 N N . TYR A 1 85 ? -7.540 -10.100 0.444 1.00 86.44 85 TYR A N 1
ATOM 703 C CA . TYR A 1 85 ? -8.009 -10.163 -0.934 1.00 86.44 85 TYR A CA 1
ATOM 704 C C . TYR A 1 85 ? -7.053 -9.458 -1.899 1.00 86.44 85 TYR A C 1
ATOM 706 O O . TYR A 1 85 ? -6.639 -10.031 -2.898 1.00 86.44 85 TYR A O 1
ATOM 714 N N . LEU A 1 86 ? -6.630 -8.237 -1.577 1.00 86.56 86 LEU A N 1
ATOM 715 C CA . LEU A 1 86 ? -5.667 -7.493 -2.384 1.00 86.56 86 LEU A CA 1
ATOM 716 C C . LEU A 1 86 ? -4.321 -8.222 -2.504 1.00 86.56 86 LEU A C 1
ATOM 718 O O . LEU A 1 86 ? -3.738 -8.258 -3.587 1.00 86.56 86 LEU A O 1
ATOM 722 N N . HIS A 1 87 ? -3.850 -8.843 -1.421 1.00 85.69 87 HIS A N 1
ATOM 723 C CA . HIS A 1 87 ? -2.658 -9.686 -1.449 1.00 85.69 87 HIS A CA 1
ATOM 724 C C . HIS A 1 87 ? -2.841 -10.892 -2.380 1.00 85.69 87 HIS A C 1
ATOM 726 O O . HIS A 1 87 ? -1.977 -11.138 -3.217 1.00 85.69 87 HIS A O 1
ATOM 732 N N . SER A 1 88 ? -3.971 -11.605 -2.315 1.00 87.62 88 SER A N 1
ATOM 733 C CA . SER A 1 88 ? -4.218 -12.741 -3.217 1.00 87.62 88 SER A CA 1
ATOM 734 C C . SER A 1 88 ? -4.348 -12.312 -4.683 1.00 87.62 88 SER A C 1
ATOM 736 O O . SER A 1 88 ? -3.911 -13.027 -5.581 1.00 87.62 88 SER A O 1
ATOM 738 N N . LEU A 1 89 ? -4.884 -11.117 -4.953 1.00 89.31 89 LEU A N 1
ATOM 739 C CA . LEU A 1 89 ? -4.872 -10.543 -6.299 1.00 89.31 89 LEU A CA 1
ATOM 740 C C . LEU A 1 89 ? -3.456 -10.202 -6.768 1.00 89.31 89 LEU A C 1
ATOM 742 O O . LEU A 1 89 ? -3.157 -10.375 -7.948 1.00 89.31 89 LEU A O 1
ATOM 746 N N . SER A 1 90 ? -2.583 -9.754 -5.864 1.00 86.19 90 SER A N 1
ATOM 747 C CA . SER A 1 90 ? -1.199 -9.420 -6.204 1.00 86.19 90 SER A CA 1
ATOM 748 C C . SER A 1 90 ? -0.387 -10.631 -6.665 1.00 86.19 90 SER A C 1
ATOM 750 O O . SER A 1 90 ? 0.496 -10.484 -7.502 1.00 86.19 90 SER A O 1
ATOM 752 N N . GLU A 1 91 ? -0.744 -11.840 -6.222 1.00 87.56 91 GLU A N 1
ATOM 753 C CA . GLU A 1 91 ? -0.129 -13.091 -6.689 1.00 87.56 91 GLU A CA 1
ATOM 754 C C . GLU A 1 91 ? -0.439 -13.388 -8.166 1.00 87.56 91 GLU A C 1
ATOM 756 O O . GLU A 1 91 ? 0.281 -14.147 -8.810 1.00 87.56 91 GLU A O 1
ATOM 761 N N . LYS A 1 92 ? -1.498 -12.784 -8.725 1.00 89.31 92 LYS A N 1
ATOM 762 C CA . LYS A 1 92 ? -1.841 -12.896 -10.153 1.00 89.31 92 LYS A CA 1
ATOM 763 C C . LYS A 1 92 ? -1.030 -11.935 -11.026 1.00 89.31 92 LYS A C 1
ATOM 765 O O . LYS A 1 92 ? -1.100 -12.029 -12.251 1.00 89.31 92 LYS A O 1
ATOM 770 N N . LEU A 1 93 ? -0.313 -10.987 -10.422 1.00 87.06 93 LEU A N 1
ATOM 771 C CA . LEU A 1 93 ? 0.544 -10.063 -11.153 1.00 87.06 93 LEU A CA 1
ATOM 772 C C . LEU A 1 93 ? 1.762 -10.798 -11.702 1.00 87.06 93 LEU A C 1
ATOM 774 O O . LEU A 1 93 ? 2.275 -11.741 -11.105 1.00 87.06 93 LEU A O 1
ATOM 778 N N . ILE A 1 94 ? 2.252 -10.318 -12.838 1.00 84.44 94 ILE A N 1
ATOM 779 C CA . ILE A 1 94 ? 3.451 -10.857 -13.470 1.00 84.44 94 ILE A CA 1
ATOM 780 C C . ILE A 1 94 ? 4.534 -9.789 -13.351 1.00 84.44 94 ILE A C 1
ATOM 782 O O . ILE A 1 94 ? 4.400 -8.704 -13.913 1.00 84.44 94 ILE A O 1
ATOM 786 N N . PHE A 1 95 ? 5.589 -10.105 -12.600 1.00 87.44 95 PHE A N 1
ATOM 787 C CA . PHE A 1 95 ? 6.767 -9.259 -12.431 1.00 87.44 95 PHE A CA 1
ATOM 788 C C . PHE A 1 95 ? 8.011 -10.043 -12.830 1.00 87.44 95 PHE A C 1
ATOM 790 O O . PHE A 1 95 ? 8.427 -10.954 -12.112 1.00 87.44 95 PHE A O 1
ATOM 797 N N . ASN A 1 96 ? 8.644 -9.652 -13.932 1.00 88.06 96 ASN A N 1
ATOM 798 C CA . ASN A 1 96 ? 9.926 -10.225 -14.324 1.00 88.06 96 ASN A CA 1
ATOM 799 C C . ASN A 1 96 ? 11.030 -9.225 -13.996 1.00 88.06 96 ASN A C 1
ATOM 801 O O . ASN A 1 96 ? 11.209 -8.215 -14.678 1.00 88.06 96 ASN A O 1
ATOM 805 N N . VAL A 1 97 ? 11.766 -9.493 -12.919 1.00 88.81 97 VAL A N 1
ATOM 806 C CA . VAL A 1 97 ? 12.942 -8.696 -12.565 1.00 88.81 97 VAL A CA 1
ATOM 807 C C . VAL A 1 97 ? 14.134 -9.218 -13.352 1.00 88.81 97 VAL A C 1
ATOM 809 O O . VAL A 1 97 ? 14.488 -10.394 -13.248 1.00 88.81 97 VAL A O 1
ATOM 812 N N . HIS A 1 98 ? 14.771 -8.344 -14.127 1.00 86.50 98 HIS A N 1
ATOM 813 C CA . HIS A 1 98 ? 15.988 -8.714 -14.834 1.00 86.50 98 HIS A CA 1
ATOM 814 C C . HIS A 1 98 ? 17.113 -9.033 -13.836 1.00 86.50 98 HIS A C 1
ATOM 816 O O . HIS A 1 98 ? 17.294 -8.312 -12.852 1.00 86.50 98 HIS A O 1
ATOM 822 N N . PRO A 1 99 ? 17.896 -10.100 -14.083 1.00 78.62 99 PRO A N 1
ATOM 823 C CA . PRO A 1 99 ? 18.865 -10.609 -13.114 1.00 78.62 99 PRO A CA 1
ATOM 824 C C . PRO A 1 99 ? 20.044 -9.657 -12.885 1.00 78.62 99 PRO A C 1
ATOM 826 O O . PRO A 1 99 ? 20.627 -9.653 -11.803 1.00 78.62 99 PRO A O 1
ATOM 829 N N . ASN A 1 100 ? 20.386 -8.851 -13.894 1.00 85.31 100 ASN A N 1
ATOM 830 C CA . ASN A 1 100 ? 21.489 -7.901 -13.842 1.00 85.31 100 ASN A CA 1
ATOM 831 C C . ASN A 1 100 ? 20.950 -6.468 -13.783 1.00 85.31 100 ASN A C 1
ATOM 833 O O . ASN A 1 100 ? 20.000 -6.153 -14.509 1.00 85.31 100 ASN A O 1
ATOM 837 N N . PRO A 1 101 ? 21.558 -5.587 -12.970 1.00 88.50 101 PRO A N 1
ATOM 838 C CA . PRO A 1 101 ? 21.211 -4.178 -12.985 1.00 88.50 101 PRO A CA 1
ATOM 839 C C . PRO A 1 101 ? 21.589 -3.549 -14.331 1.00 88.50 101 PRO A C 1
ATOM 841 O O . PRO A 1 101 ? 22.615 -3.875 -14.926 1.00 88.50 101 PRO A O 1
ATOM 844 N N . VAL A 1 102 ? 20.754 -2.620 -14.789 1.00 89.06 102 VAL A N 1
ATOM 845 C CA . VAL A 1 102 ? 20.970 -1.809 -15.996 1.00 89.06 102 VAL A CA 1
ATOM 846 C C . VAL A 1 102 ? 22.181 -0.895 -15.810 1.00 89.06 102 VAL A C 1
ATOM 848 O O . VAL A 1 102 ? 22.997 -0.721 -16.718 1.00 89.06 102 VAL A O 1
ATOM 851 N N . GLU A 1 103 ? 22.303 -0.321 -14.614 1.00 89.06 103 GLU A N 1
ATOM 852 C CA . GLU A 1 103 ? 23.424 0.512 -14.197 1.00 89.06 103 GLU A CA 1
ATOM 853 C C . GLU A 1 103 ? 23.584 0.435 -12.677 1.00 89.06 103 GLU A C 1
ATOM 855 O O . GLU A 1 103 ? 22.599 0.374 -11.942 1.00 89.06 103 GLU A O 1
ATOM 860 N N . SER A 1 104 ? 24.827 0.488 -12.209 1.00 88.94 104 SER A N 1
ATOM 861 C CA . SER A 1 104 ? 25.159 0.692 -10.801 1.00 88.94 104 SER A CA 1
ATOM 862 C C . SER A 1 104 ? 25.840 2.046 -10.663 1.00 88.94 104 SER A C 1
ATOM 864 O O . SER A 1 104 ? 26.816 2.325 -11.360 1.00 88.94 104 SER A O 1
ATOM 866 N N . PHE A 1 105 ? 25.358 2.888 -9.756 1.00 86.69 105 PHE A N 1
ATOM 867 C CA . PHE A 1 105 ? 25.877 4.240 -9.567 1.00 86.69 105 PHE A CA 1
ATOM 868 C C . PHE A 1 105 ? 25.855 4.658 -8.097 1.00 86.69 105 PHE A C 1
ATOM 870 O O . PHE A 1 105 ? 25.365 3.944 -7.224 1.00 86.69 105 PHE A O 1
ATOM 877 N N . PHE A 1 106 ? 26.428 5.825 -7.830 1.00 83.88 106 PHE A N 1
ATOM 878 C CA . PHE A 1 106 ? 26.329 6.500 -6.546 1.00 83.88 106 PHE A CA 1
ATOM 879 C C . PHE A 1 106 ? 25.612 7.821 -6.758 1.00 83.88 106 PHE A C 1
ATOM 881 O O . PHE A 1 106 ? 25.889 8.521 -7.736 1.00 83.88 106 PHE A O 1
ATOM 888 N N . LEU A 1 107 ? 24.690 8.145 -5.861 1.00 80.31 107 LEU A N 1
ATOM 889 C CA . LEU A 1 107 ? 24.112 9.477 -5.804 1.00 80.31 107 LEU A CA 1
ATOM 890 C C . LEU A 1 107 ? 24.931 10.329 -4.824 1.00 80.31 107 LEU A C 1
ATOM 892 O O . LEU A 1 107 ? 25.441 9.804 -3.834 1.00 80.31 107 LEU A O 1
ATOM 896 N N . PRO A 1 108 ? 25.113 11.629 -5.091 1.00 75.00 108 PRO A N 1
ATOM 897 C CA . PRO A 1 108 ? 25.798 12.518 -4.159 1.00 75.00 108 PRO A CA 1
ATOM 898 C C . PRO A 1 108 ? 24.955 12.720 -2.894 1.00 75.00 108 PRO A C 1
ATOM 900 O O . PRO A 1 108 ? 23.788 12.326 -2.842 1.00 75.00 108 PRO A O 1
ATOM 903 N N . ALA A 1 109 ? 25.510 13.356 -1.863 1.00 75.31 109 ALA A N 1
ATOM 904 C CA . ALA A 1 109 ? 24.695 13.774 -0.724 1.00 75.31 109 ALA A CA 1
ATOM 905 C C . ALA A 1 109 ? 23.549 14.691 -1.197 1.00 75.31 109 ALA A C 1
ATOM 907 O O . ALA A 1 109 ? 23.702 15.434 -2.164 1.00 75.31 109 ALA A O 1
ATOM 908 N N . ILE A 1 110 ? 22.404 14.673 -0.505 1.00 71.25 110 ILE A N 1
ATOM 909 C CA . ILE A 1 110 ? 21.213 15.462 -0.892 1.00 71.25 110 ILE A CA 1
ATOM 910 C C . ILE A 1 110 ? 21.553 16.952 -1.068 1.00 71.25 110 ILE A C 1
ATOM 912 O O . ILE A 1 110 ? 21.054 17.590 -1.987 1.00 71.25 110 ILE A O 1
ATOM 916 N N . SER A 1 111 ? 22.444 17.495 -0.232 1.00 73.12 111 SER A N 1
ATOM 917 C CA . SER A 1 111 ? 22.908 18.889 -0.305 1.00 73.12 111 SER A CA 1
ATOM 918 C C . SER A 1 111 ? 23.637 19.252 -1.603 1.00 73.12 111 SER A C 1
ATOM 920 O O . SER A 1 111 ? 23.759 20.430 -1.914 1.00 73.12 111 SER A O 1
ATOM 922 N N . GLU A 1 112 ? 24.137 18.262 -2.338 1.00 74.56 112 GLU A N 1
ATOM 923 C CA . GLU A 1 112 ? 24.919 18.418 -3.572 1.00 74.56 112 GLU A CA 1
ATOM 924 C C . GLU A 1 112 ? 24.127 17.967 -4.814 1.00 74.56 112 GLU A C 1
ATOM 926 O O . GLU A 1 112 ? 24.615 18.060 -5.942 1.00 74.56 112 GLU A O 1
ATOM 931 N N . TRP A 1 113 ? 22.895 17.476 -4.629 1.00 75.62 113 TRP A N 1
ATOM 932 C CA . TRP A 1 113 ? 22.079 16.933 -5.714 1.00 75.62 113 TRP A CA 1
ATOM 933 C C . TRP A 1 113 ? 21.762 17.973 -6.787 1.00 75.62 113 TRP A C 1
ATOM 935 O O . TRP A 1 113 ? 21.962 17.699 -7.968 1.00 75.62 113 TRP A O 1
ATOM 945 N N . ASP A 1 114 ? 21.354 19.180 -6.392 1.00 70.94 114 ASP A N 1
ATOM 946 C CA . ASP A 1 114 ? 20.962 20.237 -7.332 1.00 70.94 114 ASP A CA 1
ATOM 947 C C . ASP A 1 114 ? 22.118 20.670 -8.249 1.00 70.94 114 ASP A C 1
ATOM 949 O O . ASP A 1 114 ? 21.894 21.043 -9.397 1.00 70.94 114 ASP A O 1
ATOM 953 N N . SER A 1 115 ? 23.369 20.564 -7.784 1.00 68.31 115 SER A N 1
ATOM 954 C CA . SER A 1 115 ? 24.558 20.841 -8.602 1.00 68.31 115 SER A CA 1
ATOM 955 C C . SER A 1 115 ? 24.963 19.688 -9.526 1.00 68.31 115 SER A C 1
ATOM 957 O O . SER A 1 115 ? 25.644 19.910 -10.525 1.00 68.31 115 SER A O 1
ATOM 959 N N . CYS A 1 116 ? 24.561 18.456 -9.206 1.00 68.12 116 CYS A N 1
ATOM 960 C CA . CYS A 1 116 ? 25.005 17.239 -9.891 1.00 68.12 116 CYS A CA 1
ATOM 961 C C . CYS A 1 116 ? 23.898 16.543 -10.699 1.00 68.12 116 CYS A C 1
ATOM 963 O O . CYS A 1 116 ? 24.178 15.563 -11.388 1.00 68.12 116 CYS A O 1
ATOM 965 N N . ASN A 1 117 ? 22.654 17.026 -10.629 1.00 71.56 117 ASN A N 1
ATOM 966 C CA . ASN A 1 117 ? 21.528 16.466 -11.378 1.00 71.56 117 ASN A CA 1
ATOM 967 C C . ASN A 1 117 ? 21.633 16.735 -12.893 1.00 71.56 117 ASN A C 1
ATOM 969 O O . ASN A 1 117 ? 21.063 15.985 -13.692 1.00 71.56 117 ASN A O 1
ATOM 973 N N . SER A 1 118 ? 22.390 17.767 -13.294 1.00 67.69 118 SER A N 1
ATOM 974 C CA . SER A 1 118 ? 22.563 18.150 -14.694 1.00 67.69 118 SER A CA 1
ATOM 975 C C . SER A 1 118 ? 23.230 17.014 -15.479 1.00 67.69 118 SER A C 1
ATOM 977 O O . SER A 1 118 ? 24.323 16.554 -15.158 1.00 67.69 118 SER A O 1
ATOM 979 N N . GLY A 1 119 ? 22.518 16.484 -16.475 1.00 74.94 119 GLY A N 1
ATOM 980 C CA . GLY A 1 119 ? 22.963 15.350 -17.292 1.00 74.94 119 GLY A CA 1
ATOM 981 C C . GLY A 1 119 ? 22.821 13.962 -16.647 1.00 74.94 119 GLY A C 1
ATOM 982 O O . GLY A 1 119 ? 22.964 12.965 -17.354 1.00 74.94 119 GLY A O 1
ATOM 983 N N . PHE A 1 120 ? 22.489 13.845 -15.352 1.00 81.81 120 PHE A N 1
ATOM 984 C CA . PHE A 1 120 ? 22.252 12.535 -14.727 1.00 81.81 120 PHE A CA 1
ATOM 985 C C . PHE A 1 120 ? 21.039 11.840 -15.350 1.00 81.81 120 PHE A C 1
ATOM 987 O O . PHE A 1 120 ? 21.153 10.707 -15.813 1.00 81.81 120 PHE A O 1
ATOM 994 N N . MET A 1 121 ? 19.896 12.533 -15.411 1.00 80.62 121 MET A N 1
ATOM 995 C CA . MET A 1 121 ? 18.675 11.970 -15.999 1.00 80.62 121 MET A CA 1
ATOM 996 C C . MET A 1 121 ? 18.874 11.612 -17.468 1.00 80.62 121 MET A C 1
ATOM 998 O O . MET A 1 121 ? 18.511 10.516 -17.875 1.00 80.62 121 MET A O 1
ATOM 1002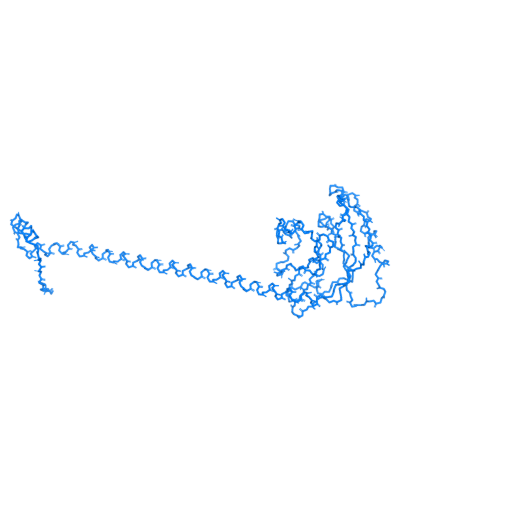 N N . GLU A 1 122 ? 19.546 12.472 -18.234 1.00 84.06 122 GLU A N 1
ATOM 1003 C CA . GLU A 1 122 ? 19.872 12.200 -19.634 1.00 84.06 122 GLU A CA 1
ATOM 1004 C C . GLU A 1 122 ? 20.747 10.944 -19.784 1.00 84.06 122 GLU A C 1
ATOM 1006 O O . GLU A 1 122 ? 20.492 10.102 -20.647 1.00 84.06 122 GLU A O 1
ATOM 1011 N N . ARG A 1 123 ? 21.747 10.758 -18.908 1.00 85.62 123 ARG A N 1
ATOM 1012 C CA . ARG A 1 123 ? 22.578 9.545 -18.888 1.00 85.62 123 ARG A CA 1
ATOM 1013 C C . ARG A 1 123 ? 21.743 8.294 -18.619 1.00 85.62 123 ARG A C 1
ATOM 1015 O O . ARG A 1 123 ? 21.877 7.316 -19.357 1.00 85.62 123 ARG A O 1
ATOM 1022 N N . ILE A 1 124 ? 20.891 8.332 -17.593 1.00 86.50 124 ILE A N 1
ATOM 1023 C CA . ILE A 1 124 ? 20.026 7.206 -17.216 1.00 86.50 124 ILE A CA 1
ATOM 1024 C C . ILE A 1 124 ? 19.021 6.896 -18.330 1.00 86.50 124 ILE A C 1
ATOM 1026 O O . ILE A 1 124 ? 18.863 5.739 -18.710 1.00 86.50 124 ILE A O 1
ATOM 1030 N N . GLU A 1 125 ? 18.380 7.906 -18.911 1.00 86.94 125 GLU A N 1
ATOM 1031 C CA . GLU A 1 125 ? 17.434 7.735 -20.016 1.00 86.94 125 GLU A CA 1
ATOM 1032 C C . GLU A 1 125 ? 18.100 7.137 -21.257 1.00 86.94 125 GLU A C 1
ATOM 1034 O O . GLU A 1 125 ? 17.540 6.240 -21.891 1.00 86.94 125 GLU A O 1
ATOM 1039 N N . ASN A 1 126 ? 19.312 7.581 -21.596 1.00 87.12 126 ASN A N 1
ATOM 1040 C CA . ASN A 1 126 ? 20.071 7.022 -22.714 1.00 87.12 126 ASN A CA 1
ATOM 1041 C C . ASN A 1 126 ? 20.448 5.555 -22.474 1.00 87.12 126 ASN A C 1
ATOM 1043 O O . ASN A 1 126 ? 20.384 4.746 -23.400 1.00 87.12 126 ASN A O 1
ATOM 1047 N 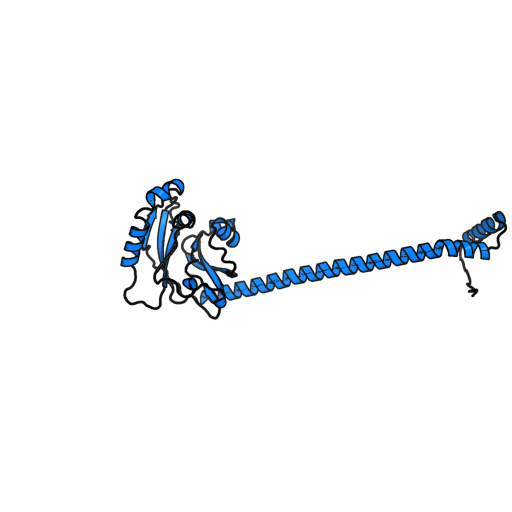N . LYS A 1 127 ? 20.774 5.186 -21.230 1.00 86.88 127 LYS A N 1
ATOM 1048 C CA . LYS A 1 127 ? 20.988 3.787 -20.841 1.00 86.88 127 LYS A CA 1
ATOM 1049 C C . LYS A 1 127 ? 19.704 2.973 -20.927 1.00 86.88 127 LYS A C 1
ATOM 1051 O O . LYS A 1 127 ? 19.713 1.891 -21.496 1.00 86.88 127 LYS A O 1
ATOM 1056 N N . ILE A 1 128 ? 18.585 3.496 -20.444 1.00 88.06 128 ILE A N 1
ATOM 1057 C CA . ILE A 1 128 ? 17.286 2.822 -20.538 1.00 88.06 128 ILE A CA 1
ATOM 1058 C C . ILE A 1 128 ? 16.930 2.521 -21.992 1.00 88.06 128 ILE A C 1
ATOM 1060 O O . ILE A 1 128 ? 16.583 1.384 -22.305 1.00 88.06 128 ILE A O 1
ATOM 1064 N N . LYS A 1 129 ? 17.099 3.495 -22.897 1.00 85.38 129 LYS A N 1
ATOM 1065 C CA . LYS A 1 129 ? 16.836 3.315 -24.333 1.00 85.38 129 LYS A CA 1
ATOM 1066 C C . LYS A 1 129 ? 17.608 2.139 -24.934 1.00 85.38 129 LYS A C 1
ATOM 1068 O O . LYS A 1 129 ? 17.045 1.440 -25.765 1.00 85.38 129 LYS A O 1
ATOM 1073 N N . SER A 1 130 ? 18.848 1.879 -24.502 1.00 83.88 130 SER A N 1
ATOM 1074 C CA . SER A 1 130 ? 19.627 0.737 -25.008 1.00 83.88 130 SER A CA 1
ATOM 1075 C C . SER A 1 130 ? 19.190 -0.624 -24.453 1.00 83.88 130 SER A C 1
ATOM 1077 O O . SER A 1 130 ? 19.576 -1.647 -25.006 1.00 83.88 130 SER A O 1
ATOM 1079 N N . TYR A 1 131 ? 18.427 -0.648 -23.356 1.00 80.44 131 TYR A N 1
ATOM 1080 C CA . TYR A 1 131 ? 17.918 -1.872 -22.719 1.00 80.44 131 TYR A CA 1
ATOM 1081 C C . TYR A 1 131 ? 16.438 -2.144 -23.020 1.00 80.44 131 TYR A C 1
ATOM 1083 O O . TYR A 1 131 ? 15.936 -3.220 -22.693 1.00 80.44 131 TYR A O 1
ATOM 1091 N N . MET A 1 132 ? 15.717 -1.185 -23.608 1.00 78.94 132 MET A N 1
ATOM 1092 C CA . MET A 1 132 ? 14.310 -1.370 -23.946 1.00 78.94 132 MET A CA 1
ATOM 1093 C C . MET A 1 132 ? 14.148 -2.396 -25.076 1.00 78.94 132 MET A C 1
ATOM 1095 O O . MET A 1 132 ? 14.733 -2.212 -26.143 1.00 78.94 132 MET A O 1
ATOM 1099 N N . PRO A 1 133 ? 13.308 -3.431 -24.898 1.00 75.25 133 PRO A N 1
ATOM 1100 C CA . PRO A 1 133 ? 13.040 -4.393 -25.957 1.00 75.25 133 PRO A CA 1
ATOM 1101 C C . PRO A 1 133 ? 12.331 -3.744 -27.149 1.00 75.25 133 PRO A C 1
ATOM 1103 O O . PRO A 1 133 ? 11.307 -3.056 -27.008 1.00 75.25 133 PRO A O 1
ATOM 1106 N N . GLU A 1 134 ? 12.871 -3.985 -28.342 1.00 70.12 134 GLU A N 1
ATOM 1107 C CA . GLU A 1 134 ? 12.221 -3.625 -29.597 1.00 70.12 134 GLU A CA 1
ATOM 1108 C C . GLU A 1 134 ? 11.024 -4.559 -29.833 1.00 70.12 134 GLU A C 1
ATOM 1110 O O . GLU A 1 134 ? 11.142 -5.779 -29.757 1.00 70.12 134 GLU A O 1
ATOM 1115 N N . GLY A 1 135 ? 9.847 -3.988 -30.102 1.00 68.06 135 GLY A N 1
ATOM 1116 C CA . GLY A 1 135 ? 8.661 -4.751 -30.512 1.00 68.06 135 GLY A CA 1
ATOM 1117 C C . GLY A 1 135 ? 7.676 -5.167 -29.413 1.00 68.06 135 GLY A C 1
ATOM 1118 O O . GLY A 1 135 ? 6.544 -5.500 -29.754 1.00 68.06 135 GLY A O 1
ATOM 1119 N N . ASP A 1 136 ? 8.014 -5.083 -28.121 1.00 75.12 136 ASP A N 1
ATOM 1120 C CA . ASP A 1 136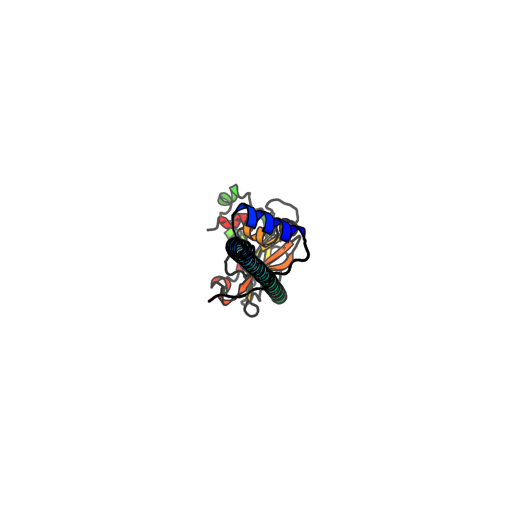 ? 7.018 -5.328 -27.064 1.00 75.12 136 ASP A CA 1
ATOM 1121 C C . ASP A 1 136 ? 6.066 -4.127 -26.928 1.00 75.12 136 ASP A C 1
ATOM 1123 O O . ASP A 1 136 ? 6.499 -3.011 -26.624 1.00 75.12 136 ASP A O 1
ATOM 1127 N N . CYS A 1 137 ? 4.775 -4.328 -27.187 1.00 69.00 137 CYS A N 1
ATOM 1128 C CA . CYS A 1 137 ? 3.731 -3.311 -27.035 1.00 69.00 137 CYS A CA 1
ATOM 1129 C C . CYS A 1 137 ? 2.870 -3.504 -25.775 1.00 69.00 137 CYS A C 1
ATOM 1131 O O . CYS A 1 137 ? 2.142 -2.586 -25.377 1.00 69.00 137 CYS A O 1
ATOM 1133 N N . ILE A 1 138 ? 2.961 -4.674 -25.143 1.00 81.88 138 ILE A N 1
ATOM 1134 C CA . ILE A 1 138 ? 2.089 -5.084 -24.046 1.00 81.88 138 ILE A CA 1
ATOM 1135 C C . ILE A 1 138 ? 2.738 -4.702 -22.723 1.00 81.88 138 ILE A C 1
ATOM 1137 O O . ILE A 1 138 ? 2.107 -4.019 -21.914 1.00 81.88 138 ILE A O 1
ATOM 1141 N N . SER A 1 139 ? 4.005 -5.059 -22.524 1.00 87.75 139 SER A N 1
ATOM 1142 C CA . SER A 1 139 ? 4.647 -4.847 -21.233 1.00 87.75 139 SER A CA 1
ATOM 1143 C C . SER A 1 139 ? 4.934 -3.382 -20.946 1.00 87.75 139 SER A C 1
ATOM 1145 O O . SER A 1 139 ? 5.101 -2.530 -21.830 1.00 87.75 139 SER A O 1
ATOM 1147 N N . ARG A 1 140 ? 4.979 -3.079 -19.653 1.00 91.31 140 ARG A N 1
ATOM 1148 C CA . ARG A 1 140 ? 5.511 -1.831 -19.119 1.00 91.31 140 ARG A CA 1
ATOM 1149 C C . ARG A 1 140 ? 6.786 -2.137 -18.358 1.00 91.31 140 ARG A C 1
ATOM 1151 O O . ARG A 1 140 ? 6.860 -3.133 -17.646 1.00 91.31 140 ARG A O 1
ATOM 1158 N N . TYR A 1 141 ? 7.782 -1.276 -18.517 1.00 91.50 141 TYR A N 1
ATOM 1159 C CA . TYR A 1 141 ? 9.073 -1.432 -17.865 1.00 91.50 141 TYR A CA 1
ATOM 1160 C C . TYR A 1 141 ? 9.226 -0.389 -16.772 1.00 91.50 141 TYR A C 1
ATOM 1162 O O . TYR A 1 141 ? 9.070 0.811 -17.008 1.00 91.50 141 TYR A O 1
ATOM 1170 N N . VAL A 1 142 ? 9.555 -0.851 -15.574 1.00 91.50 142 VAL A N 1
ATOM 1171 C CA . VAL A 1 142 ? 9.882 0.007 -14.443 1.00 91.50 142 VAL A CA 1
ATOM 1172 C C . VAL A 1 142 ? 11.356 -0.152 -14.122 1.00 91.50 142 VAL A C 1
ATOM 1174 O O . VAL A 1 142 ? 11.831 -1.246 -13.831 1.00 91.50 142 VAL A O 1
ATOM 1177 N N . TYR A 1 143 ? 12.074 0.962 -14.182 1.00 91.81 143 TYR A N 1
ATOM 1178 C CA . TYR A 1 143 ? 13.478 1.063 -13.825 1.00 91.81 143 TYR A CA 1
ATOM 1179 C C . TYR A 1 143 ? 13.563 1.565 -12.389 1.00 91.81 143 TYR A C 1
ATOM 1181 O O . TYR A 1 143 ? 13.435 2.762 -12.128 1.00 91.81 143 TYR A O 1
ATOM 1189 N N . LEU A 1 144 ? 13.688 0.630 -11.451 1.00 90.44 144 LEU A N 1
ATOM 1190 C CA . LEU A 1 144 ? 13.626 0.888 -10.018 1.00 90.44 144 LEU A CA 1
ATOM 1191 C C . LEU A 1 144 ? 15.035 1.025 -9.437 1.00 90.44 144 LEU A C 1
ATOM 1193 O O . LEU A 1 144 ? 15.863 0.129 -9.585 1.00 90.44 144 LEU A O 1
ATOM 1197 N N . CYS A 1 145 ? 15.298 2.120 -8.730 1.00 88.81 145 CYS A N 1
ATOM 1198 C CA . CYS A 1 145 ? 16.510 2.257 -7.936 1.00 88.81 145 CYS A CA 1
ATOM 1199 C C . CYS A 1 145 ? 16.384 1.499 -6.615 1.00 88.81 145 CYS A C 1
ATOM 1201 O O . CYS A 1 145 ? 15.480 1.750 -5.816 1.00 88.81 145 CYS A O 1
ATOM 1203 N N . VAL A 1 146 ? 17.340 0.615 -6.362 1.00 87.94 146 VAL A N 1
ATOM 1204 C CA . VAL A 1 146 ? 17.460 -0.160 -5.125 1.00 87.94 146 VAL A CA 1
ATOM 1205 C C . VAL A 1 146 ? 18.795 0.147 -4.463 1.00 87.94 146 VAL A C 1
ATOM 1207 O O . VAL A 1 146 ? 19.781 0.413 -5.147 1.00 87.94 146 VAL A O 1
ATOM 1210 N N . ASN A 1 147 ? 18.840 0.140 -3.132 1.00 83.75 147 ASN A N 1
ATOM 1211 C CA . ASN A 1 147 ? 20.107 0.320 -2.421 1.00 83.75 147 ASN A CA 1
ATOM 1212 C C . ASN A 1 147 ? 21.042 -0.858 -2.719 1.00 83.75 147 ASN A C 1
ATOM 1214 O O . ASN A 1 147 ? 20.600 -2.007 -2.718 1.00 83.75 147 ASN A O 1
ATOM 1218 N N . LYS A 1 148 ? 22.335 -0.586 -2.904 1.00 79.81 148 LYS A N 1
ATOM 1219 C CA . LYS A 1 148 ? 23.340 -1.643 -3.051 1.00 79.81 148 LYS A CA 1
ATOM 1220 C C . LYS A 1 148 ? 23.432 -2.508 -1.794 1.00 79.81 148 LYS A C 1
ATOM 1222 O O . LYS A 1 148 ? 23.359 -2.015 -0.668 1.00 79.81 148 LYS A O 1
ATOM 1227 N N . LYS A 1 149 ? 23.707 -3.799 -2.000 1.00 65.56 149 LYS A N 1
ATOM 1228 C CA . LYS A 1 149 ? 23.902 -4.789 -0.925 1.00 65.56 149 LYS A CA 1
ATOM 1229 C C . LYS A 1 149 ? 25.093 -4.489 -0.001 1.00 65.56 149 LYS A C 1
ATOM 1231 O O . LYS A 1 149 ? 25.109 -4.968 1.123 1.00 65.56 149 LYS A O 1
ATOM 1236 N N . SER A 1 150 ? 26.100 -3.733 -0.444 1.00 59.94 150 SER A N 1
ATOM 1237 C CA . SER A 1 150 ? 27.398 -3.608 0.247 1.00 59.94 150 SER A CA 1
ATOM 1238 C C . SER A 1 150 ? 27.432 -2.618 1.423 1.00 59.94 150 SER A C 1
ATOM 1240 O O . SER A 1 150 ? 28.505 -2.343 1.953 1.00 59.94 150 SER A O 1
ATOM 1242 N N . GLY A 1 151 ? 26.293 -2.057 1.851 1.00 58.12 151 GLY A N 1
ATOM 1243 C CA . GLY A 1 151 ? 26.269 -1.031 2.907 1.00 58.12 151 GLY A CA 1
ATOM 1244 C C . GLY A 1 151 ? 26.923 0.296 2.492 1.00 58.12 151 GLY A C 1
ATOM 1245 O O . GLY A 1 151 ? 27.120 1.188 3.318 1.00 58.12 151 GLY A O 1
ATOM 1246 N N . GLU A 1 152 ? 27.245 0.435 1.206 1.00 64.69 152 GLU A N 1
ATOM 1247 C CA . GLU A 1 152 ? 27.745 1.657 0.596 1.00 64.69 152 GLU A CA 1
ATOM 1248 C C . GLU A 1 152 ? 26.700 2.769 0.718 1.00 64.69 152 GLU A C 1
ATOM 1250 O O . GLU A 1 152 ? 25.623 2.711 0.117 1.00 64.69 152 GLU A O 1
ATOM 1255 N N . LYS A 1 153 ? 27.021 3.807 1.500 1.00 69.12 153 LYS A N 1
ATOM 1256 C CA . LYS A 1 153 ? 26.177 5.003 1.586 1.00 69.12 153 LYS A CA 1
ATOM 1257 C C . LYS A 1 153 ? 25.998 5.592 0.186 1.00 69.12 153 LYS A C 1
ATOM 1259 O O . LYS A 1 153 ? 26.975 5.799 -0.526 1.00 69.12 153 LYS A O 1
ATOM 1264 N N . PHE A 1 154 ? 24.745 5.866 -0.169 1.00 74.69 154 PHE A N 1
ATOM 1265 C CA . PHE A 1 154 ? 24.336 6.442 -1.452 1.00 74.69 154 PHE A CA 1
ATOM 1266 C C . PHE A 1 154 ? 24.638 5.588 -2.698 1.00 74.69 154 PHE A C 1
ATOM 1268 O O . PHE A 1 154 ? 24.573 6.097 -3.816 1.00 74.69 154 PHE A O 1
ATOM 1275 N N . GLY A 1 155 ? 24.958 4.302 -2.533 1.00 85.44 155 GLY A N 1
ATOM 1276 C CA . GLY A 1 155 ? 25.115 3.363 -3.641 1.00 85.44 155 GLY A CA 1
ATOM 1277 C C . GLY A 1 155 ? 23.775 2.778 -4.084 1.00 85.44 155 GLY A C 1
ATOM 1278 O O . GLY A 1 155 ? 23.043 2.221 -3.263 1.00 85.44 155 GLY A O 1
ATOM 1279 N N . TYR A 1 156 ? 23.486 2.846 -5.385 1.00 87.38 156 TYR A N 1
ATOM 1280 C CA . TYR A 1 156 ? 22.248 2.337 -5.972 1.00 87.38 156 TYR A CA 1
ATOM 1281 C C . TYR A 1 156 ? 22.504 1.448 -7.185 1.00 87.38 156 TYR A C 1
ATOM 1283 O O . TYR A 1 156 ? 23.420 1.690 -7.974 1.00 87.38 156 TYR A O 1
ATOM 1291 N N . ASP A 1 157 ? 21.640 0.454 -7.342 1.00 89.94 157 ASP A N 1
ATOM 1292 C CA . ASP A 1 157 ? 21.484 -0.312 -8.570 1.00 89.94 157 ASP A CA 1
ATOM 1293 C C . ASP A 1 157 ? 20.158 0.085 -9.227 1.00 89.94 157 ASP A C 1
ATOM 1295 O O . ASP A 1 157 ? 19.127 0.197 -8.563 1.00 89.94 157 ASP A O 1
ATOM 1299 N N . LEU A 1 158 ? 20.175 0.308 -10.537 1.00 91.19 158 LEU A N 1
ATOM 1300 C CA . LEU A 1 158 ? 18.975 0.495 -11.342 1.00 91.19 158 LEU A CA 1
ATOM 1301 C C . LEU A 1 158 ? 18.574 -0.853 -11.924 1.00 91.19 158 LEU A C 1
ATOM 1303 O O . LEU A 1 158 ? 19.218 -1.354 -12.845 1.00 91.19 158 LEU A O 1
ATOM 1307 N N . ILE A 1 159 ? 17.519 -1.448 -11.384 1.00 91.88 159 ILE A N 1
ATOM 1308 C CA . ILE A 1 159 ? 16.999 -2.728 -11.866 1.00 91.88 159 ILE A CA 1
ATOM 1309 C C . ILE A 1 159 ? 15.849 -2.497 -12.839 1.00 91.88 159 ILE A C 1
ATOM 1311 O O . ILE A 1 159 ? 15.073 -1.557 -12.678 1.00 91.88 159 ILE A O 1
ATOM 1315 N N . GLN A 1 160 ? 15.724 -3.368 -13.835 1.00 92.56 160 GLN A N 1
ATOM 1316 C CA . GLN A 1 160 ? 14.596 -3.370 -14.760 1.00 92.56 160 GLN A CA 1
ATOM 1317 C C . GLN A 1 160 ? 13.571 -4.410 -14.315 1.00 92.56 160 GLN A C 1
ATOM 1319 O O . GLN A 1 160 ? 13.915 -5.567 -14.067 1.00 92.56 160 GLN A O 1
ATOM 1324 N N . ILE A 1 161 ? 12.313 -3.992 -14.248 1.00 92.56 161 ILE A N 1
ATOM 1325 C CA . ILE A 1 161 ? 11.166 -4.836 -13.932 1.00 92.56 161 ILE A CA 1
ATOM 1326 C C . ILE A 1 161 ? 10.195 -4.748 -15.102 1.00 92.56 161 ILE A C 1
ATOM 1328 O O . ILE A 1 161 ? 9.707 -3.668 -15.426 1.00 92.56 161 ILE A O 1
ATOM 1332 N N . GLU A 1 162 ? 9.925 -5.874 -15.742 1.00 92.12 162 GLU A N 1
ATOM 1333 C CA . GLU A 1 162 ? 8.902 -6.001 -16.774 1.00 92.12 162 GLU A CA 1
ATOM 1334 C C . GLU A 1 162 ? 7.567 -6.402 -16.139 1.00 92.12 162 GLU A C 1
ATOM 1336 O O . GLU A 1 162 ? 7.503 -7.323 -15.321 1.00 92.12 162 GLU A O 1
ATOM 1341 N N . ILE A 1 163 ? 6.508 -5.683 -16.513 1.00 91.88 163 ILE A N 1
ATOM 1342 C CA . ILE A 1 163 ? 5.168 -5.811 -15.942 1.00 91.88 163 ILE A CA 1
ATOM 1343 C C . ILE A 1 163 ? 4.143 -5.837 -17.085 1.00 91.88 163 ILE A C 1
ATOM 1345 O O . ILE A 1 163 ? 3.705 -4.778 -17.549 1.00 91.88 163 ILE A O 1
ATOM 1349 N N . PRO A 1 164 ? 3.757 -7.025 -17.578 1.00 88.56 164 PRO A N 1
ATOM 1350 C CA . PRO A 1 164 ? 2.730 -7.162 -18.608 1.00 88.56 164 PRO A CA 1
ATOM 1351 C C . PRO A 1 164 ? 1.303 -7.052 -18.058 1.00 88.56 164 PRO A C 1
ATOM 1353 O O . PRO A 1 164 ? 0.382 -6.751 -18.813 1.00 88.56 164 PRO A O 1
ATOM 1356 N N . LEU A 1 165 ? 1.107 -7.273 -16.753 1.00 90.12 165 LEU A N 1
ATOM 1357 C CA . LEU A 1 165 ? -0.206 -7.250 -16.113 1.00 90.12 165 LEU A CA 1
ATOM 1358 C C . LEU A 1 165 ? -0.141 -6.509 -14.776 1.00 90.12 165 LEU A C 1
ATOM 1360 O O . LEU A 1 165 ? 0.495 -6.975 -13.835 1.00 90.12 165 LEU A O 1
ATOM 1364 N N . PHE A 1 166 ? -0.822 -5.366 -14.705 1.00 91.00 166 PHE A N 1
ATOM 1365 C CA . PHE A 1 166 ? -0.889 -4.499 -13.519 1.00 91.00 166 PHE A CA 1
ATOM 1366 C C . PHE A 1 166 ? -2.320 -4.073 -13.159 1.00 91.00 166 PHE A C 1
ATOM 1368 O O . PHE A 1 166 ? -2.538 -3.324 -12.210 1.00 91.00 166 PHE A O 1
ATOM 1375 N N . VAL A 1 167 ? -3.310 -4.564 -13.902 1.00 91.69 167 VAL A N 1
ATOM 1376 C CA . VAL A 1 167 ? -4.733 -4.435 -13.585 1.00 91.69 167 VAL A CA 1
ATOM 1377 C C . VAL A 1 167 ? -5.288 -5.840 -13.458 1.00 91.69 167 VAL A C 1
ATOM 1379 O O . VAL A 1 167 ? -5.141 -6.649 -14.372 1.00 91.69 167 VAL A O 1
ATOM 1382 N N . VAL A 1 168 ? -5.905 -6.133 -12.322 1.00 90.25 168 VAL A N 1
ATOM 1383 C CA . VAL A 1 168 ? -6.484 -7.442 -12.033 1.00 90.25 168 VAL A CA 1
ATOM 1384 C C . VAL A 1 168 ? -7.883 -7.208 -11.491 1.00 90.25 168 VAL A C 1
ATOM 1386 O O . VAL A 1 168 ? -8.061 -6.545 -10.471 1.00 90.25 168 VAL A O 1
ATOM 1389 N N . GLU A 1 169 ? -8.878 -7.753 -12.190 1.00 91.69 169 GLU A N 1
ATOM 1390 C CA . GLU A 1 169 ? -10.296 -7.543 -11.876 1.00 91.69 169 GLU A CA 1
ATOM 1391 C C . GLU A 1 169 ? -10.648 -6.043 -11.859 1.00 91.69 169 GLU A C 1
ATOM 1393 O O . GLU A 1 169 ? -10.469 -5.371 -12.873 1.00 91.69 169 GLU A O 1
ATOM 1398 N N . SER A 1 170 ? -11.145 -5.510 -10.740 1.00 91.69 170 SER A N 1
ATOM 1399 C CA . SER A 1 170 ? -11.476 -4.089 -10.574 1.00 91.69 170 SER A CA 1
ATOM 1400 C C . SER A 1 170 ? -10.383 -3.281 -9.864 1.00 91.69 170 SER A C 1
ATOM 1402 O O . SER A 1 170 ? -10.609 -2.130 -9.481 1.00 91.69 170 SER A O 1
ATOM 1404 N N . TYR A 1 171 ? -9.191 -3.856 -9.689 1.00 93.31 171 TYR A N 1
ATOM 1405 C CA . TYR A 1 171 ? -8.083 -3.219 -8.986 1.00 93.31 171 TYR A CA 1
ATOM 1406 C C . TYR A 1 171 ? -6.917 -2.926 -9.921 1.00 93.31 171 TYR A C 1
ATOM 1408 O O . TYR A 1 171 ? -6.499 -3.756 -10.730 1.00 93.31 171 TYR A O 1
ATOM 1416 N N . LEU A 1 172 ? -6.375 -1.723 -9.772 1.00 93.62 172 LEU A N 1
ATOM 1417 C CA . LEU A 1 172 ? -5.159 -1.279 -10.425 1.00 93.62 172 LEU A CA 1
ATOM 1418 C C . LEU A 1 172 ? -4.021 -1.298 -9.407 1.00 93.62 172 LEU A C 1
ATOM 1420 O O . LEU A 1 172 ? -4.133 -0.732 -8.318 1.00 93.62 172 LEU A O 1
ATOM 1424 N N . PHE A 1 173 ? -2.921 -1.937 -9.783 1.00 93.00 173 PHE A N 1
ATOM 1425 C CA . PHE A 1 173 ? -1.665 -1.918 -9.054 1.00 93.00 173 PHE A CA 1
ATOM 1426 C C . PHE A 1 173 ? -0.764 -0.886 -9.723 1.00 93.00 173 PHE A C 1
ATOM 1428 O O . PHE A 1 173 ? -0.325 -1.053 -10.860 1.00 93.00 173 PHE A O 1
ATOM 1435 N N . ASP A 1 174 ? -0.544 0.232 -9.041 1.00 91.31 174 ASP A N 1
ATOM 1436 C CA . ASP A 1 174 ? 0.077 1.402 -9.643 1.00 91.31 174 ASP A CA 1
ATOM 1437 C C . ASP A 1 174 ? 1.579 1.188 -9.836 1.00 91.31 174 ASP A C 1
ATOM 1439 O O . ASP A 1 174 ? 2.370 1.347 -8.908 1.00 91.31 174 ASP A O 1
ATOM 1443 N N . ILE A 1 175 ? 2.000 0.869 -11.058 1.00 90.00 175 ILE A N 1
ATOM 1444 C CA . ILE A 1 175 ? 3.410 0.603 -11.365 1.00 90.00 175 ILE A CA 1
ATOM 1445 C C . ILE A 1 175 ? 4.320 1.816 -11.113 1.00 90.00 175 ILE A C 1
ATOM 1447 O O . ILE A 1 175 ? 5.505 1.651 -10.820 1.00 90.00 175 ILE A O 1
ATOM 1451 N N . GLN A 1 176 ? 3.783 3.042 -11.158 1.00 86.44 176 GLN A N 1
ATOM 1452 C CA . GLN A 1 176 ? 4.550 4.254 -10.843 1.00 86.44 176 GLN A CA 1
ATOM 1453 C C . GLN A 1 176 ? 4.843 4.351 -9.342 1.00 86.44 176 GLN A C 1
ATOM 1455 O O . GLN A 1 176 ? 5.800 5.000 -8.922 1.00 86.44 176 GLN A O 1
ATOM 1460 N N . SER A 1 177 ? 4.070 3.639 -8.524 1.00 87.06 177 SER A N 1
ATOM 1461 C CA . SER A 1 177 ? 4.254 3.529 -7.082 1.00 87.06 177 SER A CA 1
ATOM 1462 C C . SER A 1 177 ? 5.183 2.381 -6.663 1.00 87.06 177 SER A C 1
ATOM 1464 O O . SER A 1 177 ? 5.234 2.049 -5.487 1.00 87.06 177 SER A O 1
ATOM 1466 N N . LEU A 1 178 ? 5.955 1.749 -7.551 1.00 89.12 178 LEU A N 1
ATOM 1467 C CA . LEU A 1 178 ? 6.847 0.642 -7.157 1.00 89.12 178 LEU A CA 1
ATOM 1468 C C . LEU A 1 178 ? 8.078 1.102 -6.373 1.00 89.12 178 LEU A C 1
ATOM 1470 O O . LEU A 1 178 ? 8.866 1.867 -6.912 1.00 89.12 178 LEU A O 1
ATOM 1474 N N . CYS A 1 179 ? 8.296 0.655 -5.135 1.00 87.06 179 CYS A N 1
ATOM 1475 C CA . CYS A 1 179 ? 9.561 0.899 -4.408 1.00 87.06 179 CYS A CA 1
ATOM 1476 C C . CYS A 1 179 ? 10.158 -0.372 -3.858 1.00 87.06 179 CYS A C 1
ATOM 1478 O O . CYS A 1 179 ? 9.444 -1.301 -3.504 1.00 87.06 179 CYS A O 1
ATOM 1480 N N . HIS A 1 180 ? 11.462 -0.315 -3.622 1.00 88.00 180 HIS A N 1
ATOM 1481 C CA . HIS A 1 180 ? 12.149 -1.229 -2.730 1.00 88.00 180 HIS A CA 1
ATOM 1482 C C . HIS A 1 180 ? 12.165 -0.697 -1.294 1.00 88.00 180 HIS A C 1
ATOM 1484 O O . HIS A 1 180 ? 12.532 0.454 -1.051 1.00 88.00 180 HIS A O 1
ATOM 1490 N N . VAL A 1 181 ? 11.778 -1.549 -0.348 1.00 85.31 181 VAL A N 1
ATOM 1491 C CA . VAL A 1 181 ? 11.820 -1.283 1.092 1.00 85.31 181 VAL A CA 1
ATOM 1492 C C . VAL A 1 181 ? 12.686 -2.351 1.740 1.00 85.31 181 VAL A C 1
ATOM 1494 O O . VAL A 1 181 ? 12.410 -3.542 1.607 1.00 85.31 181 VAL A O 1
ATOM 1497 N N . ARG A 1 182 ? 13.737 -1.941 2.455 1.00 84.62 182 ARG A N 1
ATOM 1498 C CA . ARG A 1 182 ? 14.602 -2.884 3.175 1.00 84.62 182 ARG A CA 1
ATOM 1499 C C . ARG A 1 182 ? 13.852 -3.502 4.346 1.00 84.62 182 ARG A C 1
ATOM 1501 O O . ARG A 1 182 ? 13.103 -2.810 5.036 1.00 84.62 182 ARG A O 1
ATOM 1508 N N . THR A 1 183 ? 14.141 -4.764 4.640 1.00 83.69 183 THR A N 1
ATOM 1509 C CA . THR A 1 183 ? 13.549 -5.497 5.765 1.00 83.69 183 THR A CA 1
ATOM 1510 C C . THR A 1 183 ? 13.771 -4.764 7.084 1.00 83.69 183 THR A C 1
ATOM 1512 O O . THR A 1 183 ? 12.843 -4.643 7.873 1.00 83.69 18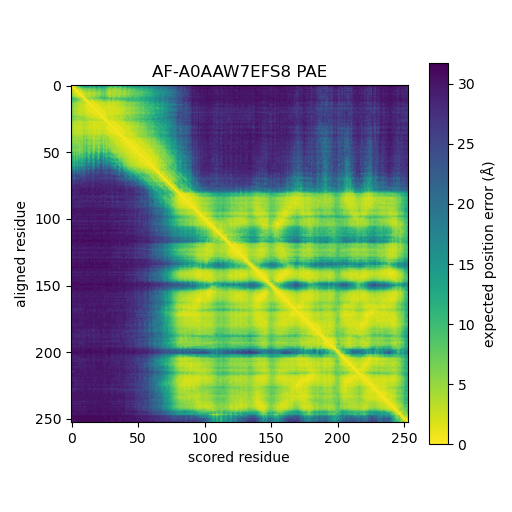3 THR A O 1
ATOM 1515 N N . VAL A 1 184 ? 14.962 -4.193 7.305 1.00 81.81 184 VAL A N 1
ATOM 1516 C CA . VAL A 1 184 ? 15.252 -3.447 8.541 1.00 81.81 184 VAL A CA 1
ATOM 1517 C C . VAL A 1 184 ? 14.375 -2.199 8.689 1.00 81.81 184 VAL A C 1
ATOM 1519 O O . VAL A 1 184 ? 13.922 -1.889 9.786 1.00 81.81 184 VAL A O 1
ATOM 1522 N N . ASP A 1 185 ? 14.091 -1.499 7.587 1.00 77.75 185 ASP A N 1
ATOM 1523 C CA . ASP A 1 185 ? 13.270 -0.287 7.614 1.00 77.75 185 ASP A CA 1
ATOM 1524 C C . ASP A 1 185 ? 11.788 -0.648 7.803 1.00 77.75 185 ASP A C 1
ATOM 1526 O O . ASP A 1 185 ? 11.088 -0.001 8.584 1.00 77.75 185 ASP A O 1
ATOM 1530 N N . PHE A 1 186 ? 11.335 -1.716 7.137 1.00 79.50 186 PHE A N 1
ATOM 1531 C CA . PHE A 1 186 ? 9.989 -2.266 7.283 1.00 79.50 186 PHE A CA 1
ATOM 1532 C C . PHE A 1 186 ? 9.723 -2.752 8.714 1.00 79.50 186 PHE A C 1
ATOM 1534 O O . PHE A 1 186 ? 8.718 -2.365 9.301 1.00 79.50 186 PHE A O 1
ATOM 1541 N N . CYS A 1 187 ? 10.634 -3.527 9.312 1.00 79.25 187 CYS A N 1
ATOM 1542 C CA . CYS A 1 187 ? 10.475 -4.036 10.678 1.00 79.25 187 CYS A CA 1
ATOM 1543 C C . CYS A 1 187 ? 10.495 -2.925 11.738 1.00 79.25 187 CYS A C 1
ATOM 1545 O O . CYS A 1 187 ? 9.817 -3.043 12.754 1.00 79.25 187 CYS A O 1
ATOM 1547 N N . ASN A 1 188 ? 11.260 -1.850 11.516 1.00 77.94 188 ASN A N 1
ATOM 1548 C CA . ASN A 1 188 ? 11.406 -0.776 12.501 1.00 77.94 188 ASN A CA 1
ATOM 1549 C C . ASN A 1 188 ? 10.245 0.227 12.502 1.00 77.94 188 ASN A C 1
ATOM 1551 O O . ASN A 1 188 ? 9.946 0.803 13.546 1.00 77.94 188 ASN A O 1
ATOM 1555 N N . ALA A 1 189 ? 9.635 0.500 11.345 1.00 74.69 189 ALA A N 1
ATOM 1556 C CA . ALA A 1 189 ? 8.607 1.537 11.218 1.00 74.69 189 ALA A CA 1
ATOM 1557 C C . ALA A 1 189 ? 7.228 0.995 10.807 1.00 74.69 189 ALA A C 1
ATOM 1559 O O . ALA A 1 189 ? 6.222 1.635 11.094 1.00 74.69 189 ALA A O 1
ATOM 1560 N N . GLY A 1 190 ? 7.160 -0.168 10.156 1.00 80.25 190 GLY A N 1
ATOM 1561 C CA . GLY A 1 190 ? 5.977 -0.603 9.413 1.00 80.25 190 GLY A CA 1
ATOM 1562 C C . GLY A 1 190 ? 5.835 0.132 8.073 1.00 80.25 190 GLY A C 1
ATOM 1563 O O . GLY A 1 190 ? 6.434 1.189 7.852 1.00 80.25 190 GLY A O 1
ATOM 1564 N N . ILE A 1 191 ? 5.046 -0.430 7.150 1.00 79.69 191 ILE A N 1
ATOM 1565 C CA . ILE A 1 191 ? 4.944 0.090 5.776 1.00 79.69 191 ILE A CA 1
ATOM 1566 C C . ILE A 1 191 ? 4.273 1.465 5.707 1.00 79.69 191 ILE A C 1
ATOM 1568 O O . ILE A 1 191 ? 4.780 2.351 5.024 1.00 79.69 191 ILE A O 1
ATOM 1572 N N . ASP A 1 192 ? 3.202 1.697 6.465 1.00 77.06 192 ASP A N 1
ATOM 1573 C CA . ASP A 1 192 ? 2.460 2.961 6.392 1.00 77.06 192 ASP A CA 1
ATOM 1574 C C . ASP A 1 192 ? 3.276 4.142 6.920 1.00 77.06 192 ASP A C 1
ATOM 1576 O O . ASP A 1 192 ? 3.315 5.215 6.316 1.00 77.06 192 ASP A O 1
ATOM 1580 N N . GLU A 1 193 ? 3.977 3.943 8.035 1.00 78.00 193 GLU A N 1
ATOM 1581 C CA . GLU A 1 193 ? 4.891 4.938 8.591 1.00 78.00 193 GLU A CA 1
ATOM 1582 C C . GLU A 1 193 ? 6.093 5.159 7.664 1.00 78.00 193 GLU A C 1
ATOM 1584 O O . GLU A 1 193 ? 6.497 6.304 7.444 1.00 78.00 193 GLU A O 1
ATOM 1589 N N . TYR A 1 194 ? 6.642 4.088 7.077 1.00 78.38 194 TYR A N 1
ATOM 1590 C CA . TYR A 1 194 ? 7.728 4.180 6.101 1.00 78.38 194 TYR A CA 1
ATOM 1591 C C . TYR A 1 194 ? 7.324 5.047 4.901 1.00 78.38 194 TYR A C 1
ATOM 1593 O O . TYR A 1 194 ? 8.021 6.011 4.564 1.00 78.38 194 TYR A O 1
ATOM 1601 N N . MET A 1 195 ? 6.165 4.762 4.301 1.00 79.00 195 MET A N 1
ATOM 1602 C CA . MET A 1 195 ? 5.647 5.494 3.142 1.00 79.00 195 MET A CA 1
ATOM 1603 C C . MET A 1 195 ? 5.328 6.951 3.485 1.00 79.00 195 MET A C 1
ATOM 1605 O O . MET A 1 195 ? 5.653 7.854 2.708 1.00 79.00 195 MET A O 1
ATOM 1609 N N . ARG A 1 196 ? 4.783 7.205 4.684 1.00 76.12 196 ARG A N 1
ATOM 1610 C CA . ARG A 1 196 ? 4.505 8.559 5.186 1.00 76.12 196 ARG A CA 1
ATOM 1611 C C . ARG A 1 196 ? 5.784 9.381 5.352 1.00 76.12 196 ARG A C 1
ATOM 1613 O O . ARG A 1 196 ? 5.846 10.517 4.879 1.00 76.12 196 ARG A O 1
ATOM 1620 N N . ARG A 1 197 ? 6.829 8.813 5.967 1.00 71.88 197 ARG A N 1
ATOM 1621 C CA . ARG A 1 197 ? 8.143 9.472 6.136 1.00 71.88 197 ARG A CA 1
ATOM 1622 C C . ARG A 1 197 ? 8.795 9.778 4.794 1.00 71.88 197 ARG A C 1
ATOM 1624 O O . ARG A 1 197 ? 9.334 10.867 4.584 1.00 71.88 197 ARG A O 1
ATOM 1631 N N . LYS A 1 198 ? 8.696 8.836 3.858 1.00 67.56 198 LYS A N 1
ATOM 1632 C CA . LYS A 1 198 ? 9.227 8.962 2.502 1.00 67.56 198 LYS A CA 1
ATOM 1633 C C . LYS A 1 198 ? 8.244 9.651 1.543 1.00 67.56 198 LYS A C 1
ATOM 1635 O O . LYS A 1 198 ? 8.406 9.464 0.352 1.00 67.56 198 LYS A O 1
ATOM 1640 N N . LYS A 1 199 ? 7.241 10.410 2.042 1.00 60.62 199 LYS A N 1
ATOM 1641 C CA . LYS A 1 199 ? 6.120 11.076 1.317 1.00 60.62 199 LYS A CA 1
ATOM 1642 C C . LYS A 1 199 ? 5.792 10.471 -0.054 1.00 60.62 199 LYS A C 1
ATOM 1644 O O . LYS A 1 199 ? 5.588 11.201 -1.029 1.00 60.62 199 LYS A O 1
ATOM 1649 N N . ARG A 1 200 ? 5.741 9.146 -0.143 1.00 57.81 200 ARG A N 1
ATOM 1650 C CA . ARG A 1 200 ? 5.362 8.481 -1.377 1.00 57.81 200 ARG A CA 1
ATOM 1651 C C . ARG A 1 200 ? 3.865 8.637 -1.474 1.00 57.81 200 ARG A C 1
ATOM 1653 O O . ARG A 1 200 ? 3.170 8.235 -0.548 1.00 57.81 200 ARG A O 1
ATOM 1660 N N . HIS A 1 201 ? 3.445 9.370 -2.504 1.00 53.44 201 HIS A N 1
ATOM 1661 C CA . HIS A 1 201 ? 2.107 9.899 -2.727 1.00 53.44 201 HIS A CA 1
ATOM 1662 C C . HIS A 1 201 ? 1.037 9.202 -1.890 1.00 53.44 201 HIS A C 1
ATOM 1664 O O . HIS A 1 201 ? 0.610 8.099 -2.201 1.00 53.44 201 HIS A O 1
ATOM 1670 N N . LEU A 1 202 ? 0.570 9.873 -0.838 1.00 56.19 202 LEU A N 1
ATOM 1671 C CA . LEU A 1 202 ? -0.715 9.552 -0.233 1.00 56.19 202 LEU A CA 1
ATOM 1672 C C . LEU A 1 202 ? -1.786 10.058 -1.202 1.00 56.19 202 LEU A C 1
ATOM 1674 O O . LEU A 1 202 ? -2.487 11.027 -0.918 1.00 56.19 202 LEU A O 1
ATOM 1678 N N . ASN A 1 203 ? -1.854 9.458 -2.394 1.00 65.81 203 ASN A N 1
ATOM 1679 C CA . ASN A 1 203 ? -3.072 9.536 -3.169 1.00 65.81 203 ASN A CA 1
ATOM 1680 C C . ASN A 1 203 ? -4.143 8.943 -2.254 1.00 65.81 203 ASN A C 1
ATOM 1682 O O . ASN A 1 203 ? -4.047 7.781 -1.864 1.00 65.81 203 ASN A O 1
ATOM 1686 N N . SER A 1 204 ? -5.125 9.752 -1.859 1.00 65.19 204 SER A N 1
ATOM 1687 C CA . SER A 1 204 ? -6.198 9.316 -0.962 1.00 65.19 204 SER A CA 1
ATOM 1688 C C . SER A 1 204 ? -7.020 8.161 -1.547 1.00 65.19 204 SER A C 1
ATOM 1690 O O . SER A 1 204 ? -7.802 7.542 -0.831 1.00 65.19 204 SER A O 1
ATOM 1692 N N . ALA A 1 205 ? -6.841 7.854 -2.837 1.00 80.50 205 ALA A N 1
ATOM 1693 C CA . ALA A 1 205 ? -7.407 6.690 -3.501 1.00 80.50 205 ALA A CA 1
ATOM 1694 C C . ALA A 1 205 ? -6.675 5.367 -3.216 1.00 80.50 205 ALA A C 1
ATOM 1696 O O . ALA A 1 205 ? -7.265 4.313 -3.463 1.00 80.50 205 ALA A O 1
ATOM 1697 N N . TYR A 1 206 ? -5.425 5.392 -2.739 1.00 86.50 206 TYR A N 1
ATOM 1698 C CA . TYR A 1 206 ? -4.685 4.172 -2.416 1.00 86.50 206 TYR A CA 1
ATOM 1699 C C . TYR A 1 206 ? -5.321 3.456 -1.226 1.00 86.50 206 TYR A C 1
ATOM 1701 O O . TYR A 1 206 ? -5.586 4.055 -0.187 1.00 86.50 206 TYR A O 1
ATOM 1709 N N . LEU A 1 207 ? -5.561 2.158 -1.403 1.00 86.38 207 LEU A N 1
ATOM 1710 C CA . LEU A 1 207 ? -6.189 1.293 -0.409 1.00 86.38 207 LEU A CA 1
ATOM 1711 C C . LEU A 1 207 ? -5.148 0.588 0.460 1.00 86.38 207 LEU A C 1
ATOM 1713 O O . LEU A 1 207 ? -5.375 0.396 1.649 1.00 86.38 207 LEU A O 1
ATOM 1717 N N . SER A 1 208 ? -4.022 0.175 -0.129 1.00 85.56 208 SER A N 1
ATOM 1718 C CA . SER A 1 208 ? -2.971 -0.565 0.573 1.00 85.56 208 SER A CA 1
ATOM 1719 C C . SER A 1 208 ? -1.636 -0.523 -0.167 1.00 85.56 208 SER A C 1
ATOM 1721 O O . SER A 1 208 ? -1.604 -0.326 -1.384 1.00 85.56 208 SER A O 1
ATOM 1723 N N . TRP A 1 209 ? -0.555 -0.784 0.569 1.00 87.25 209 TRP A N 1
ATOM 1724 C CA . TRP A 1 209 ? 0.776 -1.076 0.046 1.00 87.25 209 TRP A CA 1
ATOM 1725 C C . TRP A 1 209 ? 1.049 -2.573 0.146 1.00 87.25 209 TRP A C 1
ATOM 1727 O O . TRP A 1 209 ? 1.134 -3.123 1.243 1.00 87.25 209 TRP A O 1
ATOM 1737 N N . ILE A 1 210 ? 1.214 -3.226 -0.998 1.00 88.62 210 ILE A N 1
ATOM 1738 C CA . ILE A 1 210 ? 1.278 -4.683 -1.087 1.00 88.62 210 ILE A CA 1
ATOM 1739 C C . ILE A 1 210 ? 2.703 -5.108 -1.444 1.00 88.62 210 ILE A C 1
ATOM 1741 O O . ILE A 1 210 ? 3.253 -4.591 -2.423 1.00 88.62 210 ILE A O 1
ATOM 1745 N N . PRO A 1 211 ? 3.320 -6.022 -0.676 1.00 89.19 211 PRO A N 1
ATOM 1746 C CA . PRO A 1 211 ? 4.595 -6.612 -1.054 1.00 89.19 211 PRO A CA 1
ATOM 1747 C C . PRO A 1 211 ? 4.371 -7.577 -2.222 1.0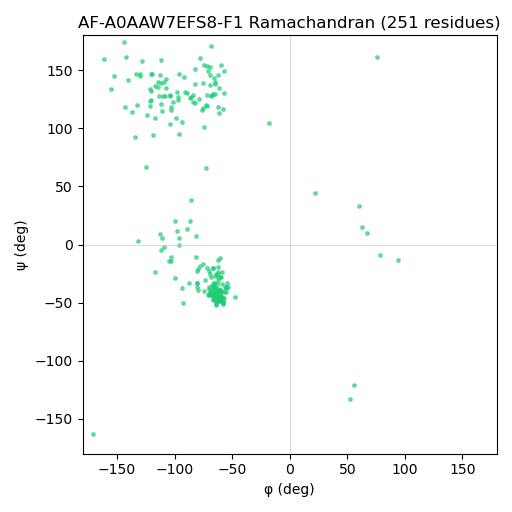0 89.19 211 PRO A C 1
ATOM 1749 O O . PRO A 1 211 ? 3.636 -8.547 -2.086 1.00 89.19 211 PRO A O 1
ATOM 1752 N N . VAL A 1 212 ? 5.004 -7.323 -3.366 1.00 88.06 212 VAL A N 1
ATOM 1753 C CA . VAL A 1 212 ? 4.834 -8.149 -4.577 1.00 88.06 212 VAL A CA 1
ATOM 1754 C C . VAL A 1 212 ? 5.961 -9.148 -4.788 1.00 88.06 212 VAL A C 1
ATOM 1756 O O . VAL A 1 212 ? 5.748 -10.201 -5.378 1.00 88.06 212 VAL A O 1
ATOM 1759 N N . LEU A 1 213 ? 7.173 -8.836 -4.320 1.00 86.88 213 LEU A N 1
ATOM 1760 C 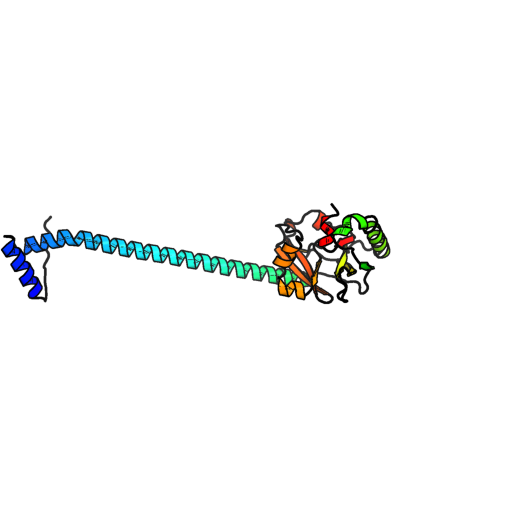CA . LEU A 1 213 ? 8.329 -9.707 -4.515 1.00 86.88 213 LEU A CA 1
ATOM 1761 C C . LEU A 1 213 ? 9.393 -9.477 -3.429 1.00 86.88 213 LEU A C 1
ATOM 1763 O O . LEU A 1 213 ? 9.752 -8.321 -3.177 1.00 86.88 213 LEU A O 1
ATOM 1767 N N . PRO A 1 214 ? 9.965 -10.535 -2.823 1.00 87.38 214 PRO A N 1
ATOM 1768 C CA . PRO A 1 214 ? 11.206 -10.412 -2.066 1.00 87.38 214 PRO A CA 1
ATOM 1769 C C . PRO A 1 214 ? 12.368 -10.076 -3.009 1.00 87.38 214 PRO A C 1
ATOM 1771 O O . PRO A 1 214 ? 12.599 -10.758 -4.007 1.00 87.38 214 PRO A O 1
ATOM 1774 N N . PHE A 1 215 ? 13.131 -9.033 -2.692 1.00 86.12 215 PHE A N 1
ATOM 1775 C CA . PHE A 1 215 ? 14.264 -8.611 -3.507 1.00 86.12 215 PHE A CA 1
ATOM 1776 C C . PHE A 1 215 ? 15.421 -8.116 -2.637 1.00 86.12 215 PHE A C 1
ATOM 1778 O O . PHE A 1 215 ? 15.309 -7.117 -1.920 1.00 86.12 215 PHE A O 1
ATOM 1785 N N . GLN A 1 216 ? 16.560 -8.808 -2.739 1.00 84.62 216 GLN A N 1
ATOM 1786 C CA . GLN A 1 216 ? 17.738 -8.586 -1.893 1.00 84.62 216 GLN A CA 1
ATOM 1787 C C . GLN A 1 216 ? 17.370 -8.621 -0.393 1.00 84.62 216 GLN A C 1
ATOM 1789 O O . GLN A 1 216 ? 16.667 -9.529 0.035 1.00 84.62 216 GLN A O 1
ATOM 1794 N N . GLU A 1 217 ? 17.834 -7.660 0.410 1.00 83.56 217 GLU A N 1
ATOM 1795 C CA . GLU A 1 217 ? 17.521 -7.545 1.845 1.00 83.56 217 GLU A CA 1
ATOM 1796 C C . GLU A 1 217 ? 16.205 -6.789 2.104 1.00 83.56 217 GLU A C 1
ATOM 1798 O O . GLU A 1 217 ? 16.107 -5.963 3.014 1.00 83.56 217 GLU A O 1
ATOM 1803 N N . GLY A 1 218 ? 15.195 -7.000 1.263 1.00 86.88 218 GLY A N 1
ATOM 1804 C CA . GLY A 1 218 ? 13.942 -6.263 1.337 1.00 86.88 218 GLY A CA 1
ATOM 1805 C C . GLY A 1 218 ? 12.857 -6.812 0.430 1.00 86.88 218 GLY A C 1
ATOM 1806 O O . GLY A 1 218 ? 12.930 -7.939 -0.059 1.00 86.88 218 GLY A O 1
ATOM 1807 N N . PHE A 1 219 ? 11.851 -5.981 0.197 1.00 87.94 219 PHE A N 1
ATOM 1808 C CA . PHE A 1 219 ? 10.695 -6.303 -0.626 1.00 87.94 219 PHE A CA 1
ATOM 1809 C C . PHE A 1 219 ? 10.396 -5.159 -1.582 1.00 87.94 219 PHE A C 1
ATOM 1811 O O . PHE A 1 219 ? 10.590 -3.983 -1.260 1.00 87.94 219 PHE A O 1
ATOM 1818 N N . ILE A 1 220 ? 9.909 -5.513 -2.763 1.00 89.12 220 ILE A N 1
ATOM 1819 C CA . ILE A 1 220 ? 9.315 -4.563 -3.691 1.00 89.12 220 ILE A CA 1
ATOM 1820 C C . ILE A 1 220 ? 7.841 -4.424 -3.319 1.00 89.12 220 ILE A C 1
ATOM 1822 O O . ILE A 1 220 ? 7.128 -5.421 -3.211 1.00 89.12 220 ILE A O 1
ATOM 1826 N N . PHE A 1 221 ? 7.404 -3.188 -3.108 1.00 89.75 221 PHE A N 1
ATOM 1827 C CA . PHE A 1 221 ? 6.033 -2.827 -2.773 1.00 89.75 221 PHE A CA 1
ATOM 1828 C C . PHE A 1 221 ? 5.387 -2.045 -3.904 1.00 89.75 221 PHE A C 1
ATOM 1830 O O . PHE A 1 221 ? 6.047 -1.219 -4.539 1.00 89.75 221 PHE A O 1
ATOM 1837 N N . ILE A 1 222 ? 4.086 -2.251 -4.077 1.00 90.00 222 ILE A N 1
ATOM 1838 C CA . ILE A 1 222 ? 3.229 -1.506 -4.998 1.00 90.00 222 ILE A CA 1
ATOM 1839 C C . ILE A 1 222 ? 1.971 -1.029 -4.263 1.00 90.00 222 ILE A C 1
ATOM 1841 O O . ILE A 1 222 ? 1.465 -1.724 -3.380 1.00 90.00 222 ILE A O 1
ATOM 1845 N N . ALA A 1 223 ? 1.459 0.149 -4.603 1.00 90.62 223 ALA A N 1
ATOM 1846 C CA . ALA A 1 223 ? 0.166 0.608 -4.115 1.00 90.62 223 ALA A CA 1
ATOM 1847 C C . ALA A 1 223 ? -0.967 0.004 -4.954 1.00 90.62 223 ALA A C 1
ATOM 1849 O O . ALA A 1 223 ? -0.892 -0.032 -6.184 1.00 90.62 223 ALA A O 1
ATOM 1850 N N . ALA A 1 224 ? -2.037 -0.424 -4.289 1.00 91.50 224 ALA A N 1
ATOM 1851 C CA . ALA A 1 224 ? -3.270 -0.844 -4.943 1.00 91.50 224 ALA A CA 1
ATOM 1852 C C . ALA A 1 224 ? -4.383 0.183 -4.741 1.00 91.50 224 ALA A C 1
ATOM 1854 O O . ALA A 1 224 ? -4.543 0.759 -3.660 1.00 91.50 224 ALA A O 1
ATOM 1855 N N . LEU A 1 225 ? -5.190 0.370 -5.779 1.00 92.06 225 LEU A N 1
ATOM 1856 C CA . LEU A 1 225 ? -6.405 1.171 -5.747 1.00 92.06 225 LEU A CA 1
ATOM 1857 C C . LEU A 1 225 ? -7.497 0.531 -6.596 1.00 92.06 225 LEU A C 1
ATOM 1859 O O . LEU A 1 225 ? -7.235 -0.293 -7.469 1.00 92.06 225 LEU A O 1
ATOM 1863 N N . HIS A 1 226 ? -8.736 0.940 -6.353 1.00 91.62 226 HIS A N 1
ATOM 1864 C CA . HIS A 1 226 ? -9.833 0.592 -7.245 1.00 91.62 226 HIS A CA 1
ATOM 1865 C C . HIS A 1 226 ? -9.675 1.337 -8.579 1.00 91.62 226 HIS A C 1
ATOM 1867 O O . HIS A 1 226 ? -9.348 2.528 -8.576 1.00 91.62 226 HIS A O 1
ATOM 1873 N N . ILE A 1 227 ? -9.914 0.656 -9.702 1.00 91.69 227 ILE A N 1
ATOM 1874 C CA . ILE A 1 227 ? -9.632 1.179 -11.048 1.00 91.69 227 ILE A CA 1
ATOM 1875 C C . ILE A 1 227 ? -10.385 2.485 -11.350 1.00 91.69 227 ILE A C 1
ATOM 1877 O O . ILE A 1 227 ? -9.836 3.388 -11.970 1.00 91.69 227 ILE A O 1
ATOM 1881 N N . ASP A 1 228 ? -11.598 2.646 -10.824 1.00 91.12 228 ASP A N 1
ATOM 1882 C CA . ASP A 1 228 ? -12.448 3.831 -11.019 1.00 91.12 228 ASP A CA 1
ATOM 1883 C C . ASP A 1 228 ? -11.870 5.092 -10.362 1.00 91.12 228 ASP A C 1
ATOM 1885 O O . ASP A 1 228 ? -12.260 6.210 -10.695 1.00 91.12 228 ASP A O 1
ATOM 1889 N N . LYS A 1 229 ? -10.959 4.918 -9.398 1.00 90.50 229 LYS A N 1
ATOM 1890 C CA . LYS A 1 229 ? -10.262 6.018 -8.723 1.00 90.50 229 LYS A CA 1
ATOM 1891 C C . LYS A 1 229 ? -8.896 6.311 -9.346 1.00 90.50 229 LYS A C 1
ATOM 1893 O O . LYS A 1 229 ? -8.184 7.183 -8.848 1.00 90.50 229 LYS A O 1
ATOM 1898 N N . ALA A 1 230 ? -8.508 5.569 -10.383 1.00 88.94 230 ALA A N 1
ATOM 1899 C CA . ALA A 1 230 ? -7.217 5.730 -11.025 1.00 88.94 230 ALA A CA 1
ATOM 1900 C C . ALA A 1 230 ? -7.183 6.983 -11.900 1.00 88.94 230 ALA A C 1
ATOM 1902 O O . ALA A 1 230 ? -8.118 7.302 -12.634 1.00 88.94 230 ALA A O 1
ATOM 1903 N N . LEU A 1 231 ? -6.060 7.688 -11.833 1.00 89.00 231 LEU A N 1
ATOM 1904 C CA . LEU A 1 231 ? -5.775 8.811 -12.708 1.00 89.00 231 LEU A CA 1
ATOM 1905 C C . LEU A 1 231 ? -5.418 8.305 -14.119 1.00 89.00 231 LEU A C 1
ATOM 1907 O O . LEU A 1 231 ? -4.897 7.195 -14.267 1.00 89.00 231 LEU A O 1
ATOM 1911 N N . PRO A 1 232 ? -5.621 9.117 -15.175 1.00 87.62 232 PRO A N 1
ATOM 1912 C CA . PRO A 1 232 ? -5.326 8.707 -16.549 1.00 87.62 232 PRO A CA 1
ATOM 1913 C C . PRO A 1 232 ? -3.885 8.226 -16.764 1.00 87.62 232 PRO A C 1
ATOM 1915 O O . PRO A 1 232 ? -3.660 7.259 -17.485 1.00 87.62 232 PRO A O 1
ATOM 1918 N N . ASN A 1 233 ? -2.908 8.855 -16.107 1.00 86.62 233 ASN A N 1
ATOM 1919 C CA . ASN A 1 233 ? -1.504 8.453 -16.186 1.00 86.62 233 ASN A CA 1
ATOM 1920 C C . ASN A 1 233 ? -1.225 7.105 -15.498 1.00 86.62 233 ASN A C 1
ATOM 1922 O O . ASN A 1 233 ? -0.269 6.441 -15.874 1.00 86.62 233 ASN A O 1
ATOM 1926 N N . GLN A 1 234 ? -2.036 6.690 -14.521 1.00 89.31 234 GLN A N 1
ATOM 1927 C CA . GLN A 1 234 ? -1.918 5.382 -13.864 1.00 89.31 234 GLN A CA 1
ATOM 1928 C C . GLN A 1 234 ? -2.556 4.272 -14.708 1.00 89.31 234 GLN A C 1
ATOM 1930 O O . GLN A 1 234 ? -2.027 3.167 -14.761 1.00 89.31 234 GLN A O 1
ATOM 1935 N N . LEU A 1 235 ? -3.666 4.574 -15.393 1.00 87.25 235 LEU A N 1
ATOM 1936 C CA . LEU A 1 235 ? -4.332 3.655 -16.327 1.00 87.25 235 LEU A CA 1
ATOM 1937 C C . LEU A 1 235 ? -3.509 3.431 -17.600 1.00 87.25 235 LEU A C 1
ATOM 1939 O O . LEU A 1 235 ? -3.440 2.319 -18.119 1.00 87.25 235 LEU A O 1
ATOM 1943 N N . TYR A 1 236 ? -2.864 4.493 -18.082 1.00 88.44 236 TYR A N 1
ATOM 1944 C CA . TYR A 1 236 ? -2.061 4.492 -19.300 1.00 88.44 236 TYR A CA 1
ATOM 1945 C C . TYR A 1 236 ? -0.639 4.985 -19.000 1.00 88.44 236 TYR A C 1
ATOM 1947 O O . TYR A 1 236 ? -0.248 6.065 -19.453 1.00 88.44 236 TYR A O 1
ATOM 1955 N N . PRO A 1 237 ? 0.148 4.224 -18.218 1.00 87.81 237 PRO A N 1
ATOM 1956 C CA . PRO A 1 237 ? 1.495 4.631 -17.861 1.00 87.81 237 PRO A CA 1
ATOM 1957 C C . PRO A 1 237 ? 2.418 4.591 -19.087 1.00 87.81 237 PRO A C 1
ATOM 1959 O O . PRO A 1 237 ? 2.193 3.792 -20.012 1.00 87.81 237 PRO A O 1
ATOM 1962 N N . PRO A 1 238 ? 3.477 5.423 -19.100 1.00 87.62 238 PRO A N 1
ATOM 1963 C CA . PRO A 1 238 ? 4.462 5.406 -20.172 1.00 87.62 238 PRO A CA 1
ATOM 1964 C C . PRO A 1 238 ? 5.127 4.029 -20.270 1.00 87.62 238 PRO A C 1
ATOM 1966 O O . PRO A 1 238 ? 5.221 3.289 -19.289 1.00 87.62 238 PRO A O 1
ATOM 1969 N N . LYS A 1 239 ? 5.621 3.686 -21.468 1.00 87.88 239 LYS A N 1
ATOM 1970 C CA . LYS A 1 239 ? 6.249 2.379 -21.731 1.00 87.88 239 LYS A CA 1
ATOM 1971 C C . LYS A 1 239 ? 7.417 2.090 -20.781 1.00 87.88 239 LYS A C 1
ATOM 1973 O O . LYS A 1 239 ? 7.591 0.949 -20.362 1.00 87.88 239 LYS A O 1
ATOM 1978 N N . ALA A 1 240 ? 8.178 3.126 -20.440 1.00 88.94 240 ALA A N 1
ATOM 1979 C CA . ALA A 1 240 ? 9.223 3.093 -19.432 1.00 88.94 240 ALA A CA 1
ATOM 1980 C C . ALA A 1 240 ? 8.903 4.107 -18.330 1.00 88.94 240 ALA A C 1
ATOM 1982 O O . ALA A 1 240 ? 8.596 5.263 -18.618 1.00 88.94 240 ALA A O 1
ATOM 1983 N N . THR A 1 241 ? 8.996 3.675 -17.076 1.00 88.31 241 THR A N 1
ATOM 1984 C CA . THR A 1 241 ? 8.890 4.530 -15.888 1.00 88.31 241 THR A CA 1
ATOM 1985 C C . THR A 1 241 ? 10.169 4.398 -15.072 1.00 88.31 241 THR A C 1
ATOM 1987 O O . THR A 1 241 ? 10.634 3.286 -14.837 1.00 88.31 241 THR A O 1
ATOM 1990 N N . ILE A 1 242 ? 10.735 5.515 -14.622 1.00 86.81 242 ILE A N 1
ATOM 1991 C CA . ILE A 1 242 ? 11.932 5.534 -13.774 1.00 86.81 242 ILE A CA 1
ATOM 1992 C C . ILE A 1 242 ? 11.499 5.849 -12.350 1.00 86.81 242 ILE A C 1
ATOM 1994 O O . ILE A 1 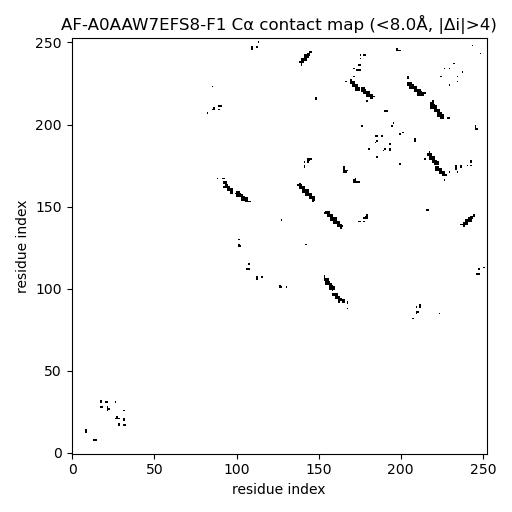242 ? 10.801 6.835 -12.122 1.00 86.81 242 ILE A O 1
ATOM 1998 N N . ASN A 1 243 ? 11.916 5.025 -11.392 1.00 85.06 243 ASN A N 1
ATOM 1999 C CA . ASN A 1 243 ? 11.597 5.206 -9.983 1.00 85.06 243 ASN A CA 1
ATOM 2000 C C . ASN A 1 243 ? 12.881 5.404 -9.176 1.00 85.06 243 ASN A C 1
ATOM 2002 O O . ASN A 1 243 ? 13.550 4.444 -8.784 1.00 85.06 243 ASN A O 1
ATOM 2006 N N . LEU A 1 244 ? 13.235 6.672 -8.964 1.00 77.19 244 LEU A N 1
ATOM 2007 C CA . LEU A 1 244 ? 14.407 7.072 -8.189 1.00 77.19 244 LEU A CA 1
ATOM 2008 C C . LEU A 1 244 ? 14.147 6.971 -6.676 1.00 77.19 244 LEU A C 1
ATOM 2010 O O . LEU A 1 244 ? 12.994 7.007 -6.233 1.00 77.19 244 LEU A O 1
ATOM 2014 N N . PRO A 1 245 ? 15.203 6.909 -5.843 1.00 72.81 245 PRO A N 1
ATOM 2015 C CA . PRO A 1 245 ? 15.044 6.970 -4.400 1.00 72.81 245 PRO A CA 1
ATOM 2016 C C . PRO A 1 245 ? 14.420 8.313 -4.002 1.00 72.81 245 PRO A C 1
ATOM 2018 O O . PRO A 1 245 ? 14.830 9.377 -4.463 1.00 72.81 245 PRO A O 1
ATOM 2021 N N . TYR A 1 246 ? 13.435 8.266 -3.108 1.00 63.91 246 TYR A N 1
ATOM 2022 C CA . TYR A 1 246 ? 12.589 9.415 -2.769 1.00 63.91 246 TYR A CA 1
ATOM 2023 C C . TYR A 1 246 ? 13.350 10.683 -2.332 1.00 63.91 246 TYR A C 1
ATOM 2025 O O . TYR A 1 246 ? 12.907 11.798 -2.604 1.00 63.91 246 TYR A O 1
ATOM 2033 N N . GLU A 1 247 ? 14.495 10.525 -1.671 1.00 63.78 247 GLU A N 1
ATOM 2034 C CA . GLU A 1 247 ? 15.339 11.637 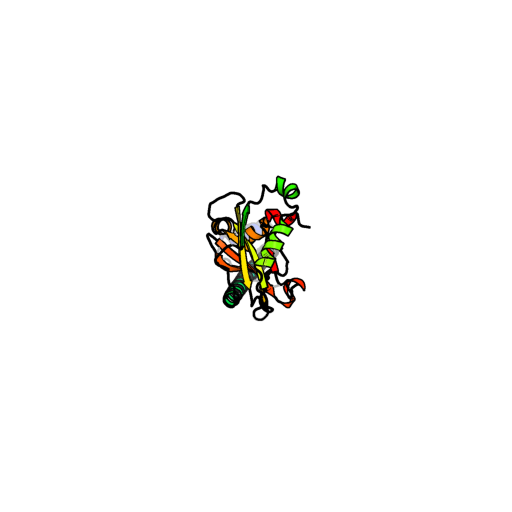-1.208 1.00 63.78 247 GLU A CA 1
ATOM 2035 C C . GLU A 1 247 ? 15.821 12.545 -2.349 1.00 63.78 247 GLU A C 1
ATOM 2037 O O . GLU A 1 247 ? 16.054 13.728 -2.121 1.00 63.78 247 GLU A O 1
ATOM 2042 N N . TYR A 1 248 ? 15.874 12.013 -3.571 1.00 63.91 248 TYR A N 1
ATOM 2043 C CA . TYR A 1 248 ? 16.329 12.701 -4.779 1.00 63.91 248 TYR A CA 1
ATOM 2044 C C . TYR A 1 248 ? 15.172 13.106 -5.707 1.00 63.91 248 TYR A C 1
ATOM 2046 O O . TYR A 1 248 ? 15.341 13.936 -6.596 1.00 63.91 248 TYR A O 1
ATOM 2054 N N . TRP A 1 249 ? 13.971 12.559 -5.481 1.00 54.91 249 TRP A N 1
ATOM 2055 C CA . TRP A 1 249 ? 12.790 12.788 -6.320 1.00 54.91 249 TRP A CA 1
ATOM 2056 C C . TRP A 1 249 ? 12.173 14.184 -6.141 1.00 54.91 249 TRP A C 1
ATOM 2058 O O . TRP A 1 249 ? 11.642 14.755 -7.089 1.00 54.91 249 TRP A O 1
ATOM 2068 N N . LYS A 1 250 ? 12.272 14.777 -4.945 1.00 49.91 250 LYS A N 1
ATOM 2069 C CA . LYS A 1 250 ? 11.635 16.070 -4.623 1.00 49.91 250 LYS A CA 1
ATOM 2070 C C . LYS A 1 250 ? 12.113 17.275 -5.437 1.00 49.91 250 LYS A C 1
ATOM 2072 O O . LYS A 1 250 ? 11.465 18.313 -5.363 1.00 49.91 250 LYS A O 1
ATOM 2077 N N . TYR A 1 251 ? 13.220 17.142 -6.156 1.00 44.84 251 TYR A N 1
ATOM 2078 C CA . TYR A 1 251 ? 13.903 18.244 -6.834 1.00 44.84 251 TYR A CA 1
ATOM 2079 C C . TYR A 1 251 ? 13.843 18.139 -8.366 1.00 44.84 251 TYR A C 1
ATOM 2081 O O . TYR A 1 251 ? 14.526 18.882 -9.056 1.00 44.84 251 TYR A O 1
ATOM 2089 N N . LEU A 1 252 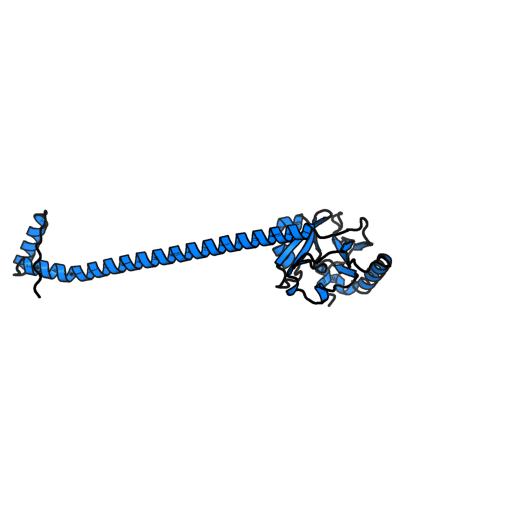? 13.049 17.206 -8.906 1.00 44.72 252 LEU A N 1
ATOM 2090 C CA . LEU A 1 252 ? 12.852 17.029 -10.354 1.00 44.72 252 LEU A CA 1
ATOM 2091 C C . LEU A 1 252 ? 11.541 17.662 -10.864 1.00 44.72 252 LEU A C 1
ATOM 2093 O O . LEU A 1 252 ? 11.038 17.261 -11.912 1.00 44.72 252 LEU A O 1
ATOM 2097 N N . GLY A 1 253 ? 10.975 18.607 -10.103 1.00 40.00 253 GLY A N 1
ATOM 2098 C CA . GLY A 1 253 ? 9.809 19.411 -10.482 1.00 40.00 253 GLY A CA 1
ATOM 2099 C C . GLY A 1 253 ? 10.206 20.811 -10.917 1.00 40.00 253 GLY A C 1
ATOM 2100 O O . GLY A 1 253 ? 11.042 21.408 -10.203 1.00 40.00 253 GLY A O 1
#

Sequence (253 aa):
MVKRITFNTDDDLTINSIDRYAESNGMSRSKVICELLRSTAPILDFVTYQNRITQEVESRLFSMFYHEVRHFETQQHKDDSTFKYLHSLSEKLIFNVHPNPVESFFLPAISEWDSCNSGFMERIENKIKSYMPEGDCISRYVYLCVNKKSGEKFGYDLIQIEIPLFVVESYLFDIQSLCHVRTVDFCNAGIDEYMRRKKRHLNSAYLSWIPVLPFQEGFIFIAALHIDKALPNQLYPPKATINLPYEYWKYLG